Protein AF-A0A922DBZ8-F1 (afdb_monomer_lite)

Sequence (206 aa):
MVSLRPGGIYNKAQLQKELETLATCGMFEKVDMEGKTNSDGTIGVVISFTESTWLSADKFRCINVGLMPQPKPMEMDVDMTDKEKMEYYRSLEKDYKRRVERAKPCLLPMSVHIEIMQMLREQGKVSARLLQRIRDRVQKWYFDEGYACAQVVNFGNLNTKQVVCEVVEGDITQTNIQFLDKLGNVIEGNTQVAVVRREMPKQAWF

Secondary structure (DSSP, 8-state):
-----TT----HHHHHHHHHHHHHSSSEEEEEEEEEE-TTS-EEEEEEEEE--B----EEEEEE-TTSPPPP-PPPPTT--HHHHHHHHHHHHHHHHHHHHHSEEPS--HHHHHHHHHHHHHHSSB-HHHHHHHHHHHHHHHHHTT-TT-EEEEEE-GGGTEEEEEEE----------EE-TTS-EE--SS-HHHHHTTS-GGG--

Structure (mmCIF, N/CA/C/O backbone):
data_AF-A0A922DBZ8-F1
#
_entry.id   AF-A0A922DBZ8-F1
#
loop_
_atom_site.group_PDB
_atom_site.id
_atom_site.type_symbol
_atom_site.label_atom_id
_atom_site.label_alt_id
_atom_site.label_comp_id
_atom_site.label_asym_id
_atom_site.label_entity_id
_atom_site.label_seq_id
_atom_site.pdbx_PDB_ins_code
_atom_site.Cartn_x
_atom_site.Cartn_y
_atom_site.Cartn_z
_atom_site.occupancy
_atom_site.B_iso_or_equiv
_atom_site.auth_seq_id
_atom_site.auth_comp_id
_atom_site.auth_asym_id
_atom_site.auth_atom_id
_atom_site.pdbx_PDB_model_num
ATOM 1 N N . MET A 1 1 ? 0.705 -12.192 4.706 1.00 65.00 1 MET A N 1
ATOM 2 C CA . MET A 1 1 ? 1.120 -11.576 5.984 1.00 65.00 1 MET A CA 1
ATOM 3 C C . MET A 1 1 ? 2.113 -12.514 6.659 1.00 65.00 1 MET A C 1
ATOM 5 O O . MET A 1 1 ? 1.902 -13.717 6.569 1.00 65.00 1 MET A O 1
ATOM 9 N N . VAL A 1 2 ? 3.199 -11.958 7.205 1.00 79.81 2 VAL A N 1
ATOM 10 C CA . VAL A 1 2 ? 4.522 -12.571 7.461 1.00 79.81 2 VAL A CA 1
ATOM 11 C C . VAL A 1 2 ? 5.218 -13.082 6.190 1.00 79.81 2 VAL A C 1
ATOM 13 O O . VAL A 1 2 ? 4.787 -14.056 5.567 1.00 79.81 2 VAL A O 1
ATOM 16 N N . SER A 1 3 ? 6.284 -12.388 5.782 1.00 86.44 3 SER A N 1
ATOM 17 C CA . SER A 1 3 ? 7.126 -12.753 4.632 1.00 86.44 3 SER A CA 1
ATOM 18 C C . SER A 1 3 ? 8.207 -13.778 4.987 1.00 86.44 3 SER A C 1
ATOM 20 O O . SER A 1 3 ? 8.702 -14.490 4.110 1.00 86.44 3 SER A O 1
ATOM 22 N N . LEU A 1 4 ? 8.531 -13.891 6.278 1.00 90.62 4 LEU A N 1
ATOM 23 C CA . LEU A 1 4 ? 9.497 -14.850 6.795 1.00 90.62 4 LEU A CA 1
ATOM 24 C C . LEU A 1 4 ? 8.989 -16.285 6.600 1.00 90.62 4 LEU A C 1
ATOM 26 O O . LEU A 1 4 ? 7.829 -16.608 6.878 1.00 90.62 4 LEU A O 1
ATOM 30 N N . ARG A 1 5 ? 9.867 -17.157 6.108 1.00 92.75 5 ARG A N 1
ATOM 31 C CA . ARG A 1 5 ? 9.603 -18.578 5.871 1.00 92.75 5 ARG A CA 1
ATOM 32 C C . ARG A 1 5 ? 10.586 -19.440 6.665 1.00 92.75 5 ARG A C 1
ATOM 34 O O . ARG A 1 5 ? 11.760 -19.072 6.755 1.00 92.75 5 ARG A O 1
ATOM 41 N N . PRO A 1 6 ? 10.146 -20.591 7.209 1.00 92.06 6 PRO A N 1
ATOM 42 C CA . PRO A 1 6 ? 11.054 -21.563 7.813 1.00 92.06 6 PRO A CA 1
ATOM 43 C C . PRO A 1 6 ? 12.177 -21.956 6.844 1.00 92.06 6 PRO A C 1
ATOM 45 O O . PRO A 1 6 ? 11.916 -22.200 5.668 1.00 92.06 6 PRO A O 1
ATOM 48 N N . GLY A 1 7 ? 13.420 -21.987 7.334 1.00 91.56 7 GLY A N 1
ATOM 49 C CA . GLY A 1 7 ? 14.612 -22.276 6.524 1.00 91.56 7 GLY A CA 1
ATOM 50 C C . GLY A 1 7 ? 15.088 -21.127 5.622 1.00 91.56 7 GLY A C 1
ATOM 51 O O . GLY A 1 7 ? 16.074 -21.290 4.909 1.00 91.56 7 GLY A O 1
ATOM 52 N N . GLY A 1 8 ? 14.416 -19.971 5.639 1.00 92.94 8 GLY A N 1
ATOM 53 C CA . GLY A 1 8 ? 14.848 -18.788 4.899 1.00 92.94 8 GLY A CA 1
ATOM 54 C C . GLY A 1 8 ? 16.073 -18.114 5.524 1.00 92.94 8 GLY A C 1
ATOM 55 O O . GLY A 1 8 ? 16.267 -18.143 6.739 1.00 92.94 8 GLY A O 1
ATOM 56 N N . ILE A 1 9 ? 16.889 -17.478 4.682 1.00 94.31 9 ILE A N 1
ATOM 57 C CA . ILE A 1 9 ? 18.072 -16.721 5.105 1.00 94.31 9 ILE A CA 1
ATOM 58 C C . ILE A 1 9 ? 17.704 -15.240 5.142 1.00 94.31 9 ILE A C 1
ATOM 60 O O . ILE A 1 9 ? 17.343 -14.664 4.115 1.00 94.31 9 ILE A O 1
ATOM 64 N N . TYR A 1 10 ? 17.821 -14.632 6.322 1.00 94.50 10 TYR A N 1
ATOM 65 C CA . TYR A 1 10 ? 17.485 -13.230 6.548 1.00 94.50 10 TYR A CA 1
ATOM 66 C C . TYR A 1 10 ? 18.602 -12.519 7.309 1.00 94.50 10 TYR A C 1
ATOM 68 O O . TYR A 1 10 ? 19.215 -13.085 8.213 1.00 94.50 10 TYR A O 1
ATOM 76 N N . ASN A 1 11 ? 18.854 -11.260 6.965 1.00 94.00 11 ASN A N 1
ATOM 77 C CA . ASN A 1 11 ? 19.755 -10.385 7.707 1.00 94.00 11 ASN A CA 1
ATOM 78 C C . ASN A 1 11 ? 18.982 -9.482 8.687 1.00 94.00 11 ASN A C 1
ATOM 80 O O . ASN A 1 11 ? 17.755 -9.366 8.631 1.00 94.00 11 ASN A O 1
ATOM 84 N N . LYS A 1 12 ? 19.713 -8.798 9.577 1.00 92.38 12 LYS A N 1
ATOM 85 C CA . LYS A 1 12 ? 19.128 -7.889 10.578 1.00 92.38 12 LYS A CA 1
ATOM 86 C C . LYS A 1 12 ? 18.212 -6.829 9.952 1.00 92.38 12 LYS A C 1
ATOM 88 O O . LYS A 1 12 ? 17.131 -6.580 10.474 1.00 92.38 12 LYS A O 1
ATOM 93 N N . ALA A 1 13 ? 18.623 -6.231 8.834 1.00 93.06 13 ALA A N 1
ATOM 94 C CA . ALA A 1 13 ? 17.846 -5.190 8.166 1.00 93.06 13 ALA A CA 1
ATOM 95 C C . ALA A 1 13 ? 16.524 -5.728 7.591 1.00 93.06 13 ALA A C 1
ATOM 97 O O . ALA A 1 13 ? 15.505 -5.049 7.653 1.00 93.06 13 ALA A O 1
ATOM 98 N N . GLN A 1 14 ? 16.514 -6.958 7.071 1.00 93.12 14 GLN A N 1
ATOM 99 C CA . GLN A 1 14 ? 15.305 -7.618 6.574 1.00 93.12 14 GLN A CA 1
ATOM 100 C C . GLN A 1 14 ? 14.325 -7.936 7.709 1.00 93.12 14 GLN A C 1
ATOM 102 O O . GLN A 1 14 ? 13.135 -7.681 7.555 1.00 93.12 14 GLN A O 1
ATOM 107 N N . LEU A 1 15 ? 14.815 -8.428 8.853 1.00 92.75 15 LEU A N 1
ATOM 108 C CA . LEU A 1 15 ? 13.975 -8.675 10.032 1.00 92.75 15 LEU A CA 1
ATOM 109 C C . LEU A 1 15 ? 13.387 -7.374 10.595 1.00 92.75 15 LEU A C 1
ATOM 111 O O . LEU A 1 15 ? 12.198 -7.310 10.894 1.00 92.75 15 LEU A O 1
ATOM 115 N N . GLN A 1 16 ? 14.198 -6.315 10.672 1.00 91.50 16 GLN A N 1
ATOM 116 C CA . GLN A 1 16 ? 13.741 -5.001 11.122 1.00 91.50 16 GLN A CA 1
ATOM 117 C C . GLN A 1 16 ? 12.684 -4.414 10.178 1.00 91.50 16 GLN A C 1
ATOM 119 O O . GLN A 1 16 ? 11.655 -3.928 10.638 1.00 91.50 16 GLN A O 1
ATOM 124 N N . LYS A 1 17 ? 12.884 -4.536 8.861 1.00 91.56 17 LYS A N 1
ATOM 125 C CA . LYS A 1 17 ? 11.899 -4.114 7.858 1.00 91.56 17 LYS A CA 1
ATOM 126 C C . LYS A 1 17 ? 10.589 -4.901 7.957 1.00 91.56 17 LYS A C 1
ATOM 128 O O . LYS A 1 17 ? 9.518 -4.331 7.749 1.00 91.56 17 LYS A O 1
ATOM 133 N N . GLU A 1 18 ? 10.652 -6.197 8.256 1.00 91.56 18 GLU A N 1
ATOM 134 C CA . GLU A 1 18 ? 9.452 -7.010 8.475 1.00 91.56 18 GLU A CA 1
ATOM 135 C C . GLU A 1 18 ? 8.672 -6.515 9.698 1.00 91.56 18 GLU A C 1
ATOM 137 O O . GLU A 1 18 ? 7.460 -6.314 9.607 1.00 91.56 18 GLU A O 1
ATOM 142 N N . LEU A 1 19 ? 9.365 -6.252 10.812 1.00 91.25 19 LEU A N 1
ATOM 143 C CA . LEU A 1 19 ? 8.753 -5.695 12.017 1.00 91.25 19 LEU A CA 1
ATOM 144 C C . LEU A 1 19 ? 8.114 -4.325 11.744 1.00 91.25 19 LEU A C 1
ATOM 146 O O . LEU A 1 19 ? 6.953 -4.119 12.087 1.00 91.25 19 LEU A O 1
ATOM 150 N N . GLU A 1 20 ? 8.821 -3.422 11.059 1.00 89.38 20 GLU A N 1
ATOM 151 C CA . GLU A 1 20 ? 8.284 -2.115 10.651 1.00 89.38 20 GLU A CA 1
ATOM 152 C C . GLU A 1 20 ? 7.042 -2.257 9.766 1.00 89.38 20 GLU A C 1
ATOM 154 O O . GLU A 1 20 ? 6.057 -1.545 9.958 1.00 89.38 20 GLU A O 1
ATOM 159 N N . THR A 1 21 ? 7.048 -3.201 8.822 1.00 88.75 21 THR A N 1
ATOM 160 C CA . THR A 1 21 ? 5.906 -3.450 7.929 1.00 88.75 21 THR A CA 1
ATOM 161 C C . THR A 1 21 ? 4.684 -3.933 8.708 1.00 88.75 21 THR A C 1
ATOM 163 O O . THR A 1 21 ? 3.566 -3.505 8.429 1.00 88.75 21 THR A O 1
ATOM 166 N N . LEU A 1 22 ? 4.873 -4.816 9.692 1.00 88.00 22 LEU A N 1
ATOM 167 C CA . LEU A 1 22 ? 3.787 -5.294 10.548 1.00 88.00 22 LEU A CA 1
ATOM 168 C C . LEU A 1 22 ? 3.282 -4.189 11.485 1.00 88.00 22 LEU A C 1
ATOM 170 O O . LEU A 1 22 ? 2.073 -4.025 11.620 1.00 88.00 22 LEU A O 1
ATOM 174 N N . ALA A 1 23 ? 4.172 -3.387 12.066 1.00 86.12 23 ALA A N 1
ATOM 175 C CA . ALA A 1 23 ? 3.796 -2.289 12.955 1.00 86.12 23 ALA A CA 1
ATOM 176 C C . ALA A 1 23 ? 3.062 -1.148 12.224 1.00 86.12 23 ALA A C 1
ATOM 178 O O . ALA A 1 23 ? 2.176 -0.515 12.788 1.00 86.12 23 ALA A O 1
ATOM 179 N N . THR A 1 24 ? 3.393 -0.888 10.956 1.00 85.00 24 THR A N 1
ATOM 180 C CA . THR A 1 24 ? 2.831 0.240 10.186 1.00 85.00 24 THR A CA 1
ATOM 181 C C . THR A 1 24 ? 1.634 -0.122 9.308 1.00 85.00 24 THR A C 1
ATOM 183 O O . THR A 1 24 ? 1.016 0.772 8.738 1.00 85.00 24 THR A O 1
ATOM 186 N N . CYS A 1 25 ? 1.256 -1.403 9.206 1.00 83.12 25 CYS A N 1
ATOM 187 C CA . CYS A 1 25 ? 0.149 -1.821 8.334 1.00 83.12 25 CYS A CA 1
ATOM 188 C C . CYS A 1 25 ? -1.254 -1.470 8.862 1.00 83.12 25 CYS A C 1
ATOM 190 O O . CYS A 1 25 ? -2.243 -1.713 8.164 1.00 83.12 25 CYS A O 1
ATOM 192 N N . GLY A 1 26 ? -1.344 -0.955 10.092 1.00 81.50 26 GLY A N 1
ATOM 193 C CA . GLY A 1 26 ? -2.594 -0.536 10.727 1.00 81.50 26 GLY A CA 1
ATOM 194 C C . GLY A 1 26 ? -3.470 -1.684 11.233 1.00 81.50 26 GLY A C 1
ATOM 195 O O . GLY A 1 26 ? -4.581 -1.434 11.681 1.00 81.50 26 GLY A O 1
ATOM 196 N N . MET A 1 27 ? -3.003 -2.938 11.159 1.00 84.31 27 MET A N 1
ATOM 197 C CA . MET A 1 27 ? -3.763 -4.116 11.610 1.00 84.31 27 MET A CA 1
ATOM 198 C C . MET A 1 27 ? -3.546 -4.470 13.091 1.00 84.31 27 MET A C 1
ATOM 200 O O . MET A 1 27 ? -4.349 -5.203 13.670 1.00 84.31 27 MET A O 1
ATOM 204 N N . PHE A 1 28 ? -2.453 -3.986 13.682 1.00 84.75 28 PHE A N 1
ATOM 205 C CA . PHE A 1 28 ? -2.010 -4.348 15.025 1.00 84.75 28 PHE A CA 1
ATOM 206 C C . PHE A 1 28 ? -1.703 -3.090 15.838 1.00 84.75 28 PHE A C 1
ATOM 208 O O . PHE A 1 28 ? -1.113 -2.146 15.318 1.00 84.75 28 PHE A O 1
ATOM 215 N N . GLU A 1 29 ? -2.072 -3.102 17.118 1.00 81.12 29 GLU A N 1
ATOM 216 C CA . GLU A 1 29 ? -1.734 -2.038 18.074 1.00 81.12 29 GLU A CA 1
ATOM 217 C C . GLU A 1 29 ? -0.279 -2.150 18.517 1.00 81.12 29 GLU A C 1
ATOM 219 O O . GLU A 1 29 ? 0.422 -1.151 18.658 1.00 81.12 29 GLU A O 1
ATOM 224 N N . LYS A 1 30 ? 0.171 -3.388 18.728 1.00 84.00 30 LYS A N 1
ATOM 225 C CA . LYS A 1 30 ? 1.528 -3.706 19.150 1.00 84.00 30 LYS A CA 1
ATOM 226 C C . LYS A 1 30 ? 2.016 -4.934 18.401 1.00 84.00 30 LYS A C 1
ATOM 228 O O . LYS A 1 30 ? 1.262 -5.894 18.245 1.00 84.00 30 LYS A O 1
ATOM 233 N N . VAL A 1 31 ? 3.268 -4.901 17.961 1.00 88.94 31 VAL A N 1
ATOM 234 C CA . VAL A 1 31 ? 3.969 -6.040 17.364 1.00 88.94 31 VAL A CA 1
ATOM 235 C C . VAL A 1 31 ? 5.365 -6.083 17.965 1.00 88.94 31 VAL A C 1
ATOM 237 O O . VAL A 1 31 ? 6.089 -5.096 17.881 1.00 88.94 31 VAL A O 1
ATOM 240 N N . ASP A 1 32 ? 5.737 -7.221 18.538 1.00 91.12 32 ASP A N 1
ATOM 241 C CA . ASP A 1 32 ? 7.073 -7.492 19.055 1.00 91.12 32 ASP A CA 1
ATOM 242 C C . ASP A 1 32 ? 7.671 -8.695 18.301 1.00 91.12 32 ASP A C 1
ATOM 244 O O . ASP A 1 32 ? 6.958 -9.597 17.850 1.00 91.12 32 ASP A O 1
ATOM 248 N N . MET A 1 33 ? 8.994 -8.702 18.132 1.00 92.12 33 MET A N 1
ATOM 249 C CA . MET A 1 33 ? 9.726 -9.793 17.486 1.00 92.12 33 MET A CA 1
ATOM 250 C C . MET A 1 33 ? 10.885 -10.228 18.378 1.00 92.12 33 MET A C 1
ATOM 252 O O . MET A 1 33 ? 11.812 -9.459 18.625 1.00 92.12 33 MET A O 1
ATOM 256 N N . GLU A 1 34 ? 10.849 -11.481 18.817 1.00 93.06 34 GLU A N 1
ATOM 257 C CA . GLU A 1 34 ? 11.873 -12.093 19.660 1.00 93.06 34 GLU A CA 1
ATOM 258 C C . GLU A 1 34 ? 12.600 -13.209 18.904 1.00 93.06 34 GLU A C 1
ATOM 260 O O . GLU A 1 34 ? 11.997 -13.974 18.150 1.00 93.06 34 GLU A O 1
ATOM 265 N N . GLY A 1 35 ? 13.916 -13.307 19.102 1.00 91.44 35 GLY A N 1
ATOM 266 C CA . GLY A 1 35 ? 14.760 -14.336 18.499 1.00 91.44 35 GLY A CA 1
ATOM 267 C C . GLY A 1 35 ? 15.340 -15.266 19.558 1.00 91.44 35 GLY A C 1
ATOM 268 O O . GLY A 1 35 ? 15.931 -14.807 20.533 1.00 91.44 35 GLY A O 1
ATOM 269 N N . LYS A 1 36 ? 15.220 -16.577 19.345 1.00 93.19 36 LYS A N 1
ATOM 270 C CA . LYS A 1 36 ? 15.836 -17.615 20.174 1.00 93.19 36 LYS A CA 1
ATOM 271 C C . LYS A 1 36 ? 16.804 -18.443 19.337 1.00 93.19 36 LYS A C 1
ATOM 273 O O . LYS A 1 36 ? 16.397 -19.096 18.380 1.00 93.19 36 LYS A O 1
ATOM 278 N N . THR A 1 37 ? 18.080 -18.432 19.708 1.00 93.00 37 THR A N 1
ATOM 279 C CA . THR A 1 37 ? 19.111 -19.243 19.048 1.00 93.00 37 THR A CA 1
ATOM 280 C C . THR A 1 37 ? 18.921 -20.723 19.381 1.00 93.00 37 THR A C 1
ATOM 282 O O . THR A 1 37 ? 18.781 -21.094 20.548 1.00 93.00 37 THR A O 1
ATOM 285 N N . ASN A 1 38 ? 18.923 -21.565 18.354 1.00 92.50 38 ASN A N 1
ATOM 286 C CA . ASN A 1 38 ? 18.829 -23.016 18.452 1.00 92.50 38 ASN A CA 1
ATOM 287 C C . ASN A 1 38 ? 20.232 -23.648 18.496 1.00 92.50 38 ASN A C 1
ATOM 289 O O . ASN A 1 38 ? 21.223 -23.045 18.083 1.00 92.50 38 ASN A O 1
ATOM 293 N N . SER A 1 39 ? 20.326 -24.888 18.980 1.00 92.88 39 SER A N 1
ATOM 294 C CA . SER A 1 39 ? 21.599 -25.620 19.097 1.00 92.88 39 SER A CA 1
ATOM 295 C C . SER A 1 39 ? 22.224 -26.013 17.755 1.00 92.88 39 SER A C 1
ATOM 297 O O . SER A 1 39 ? 23.408 -26.325 17.706 1.00 92.88 39 SER A O 1
ATOM 299 N N . ASP A 1 40 ? 21.447 -25.992 16.673 1.00 92.12 40 ASP A N 1
ATOM 300 C CA . ASP A 1 40 ? 21.888 -26.253 15.298 1.00 92.12 40 ASP A CA 1
ATOM 301 C C . ASP A 1 40 ? 22.468 -25.006 14.596 1.00 92.12 40 ASP A C 1
ATOM 303 O O . ASP A 1 40 ? 22.818 -25.064 13.419 1.00 92.12 40 ASP A O 1
ATOM 307 N N . GLY A 1 41 ? 22.573 -23.877 15.308 1.00 89.12 41 GLY A N 1
ATOM 308 C CA . GLY A 1 41 ? 23.061 -22.605 14.773 1.00 89.12 41 GLY A CA 1
ATOM 309 C C . GLY A 1 41 ? 21.997 -21.766 14.058 1.00 89.12 41 GLY A C 1
ATOM 310 O O . GLY A 1 41 ? 22.312 -20.678 13.576 1.00 89.12 41 GLY A O 1
ATOM 311 N N . THR A 1 42 ? 20.742 -22.222 14.000 1.00 93.88 42 THR A N 1
ATOM 312 C CA . THR A 1 42 ? 19.618 -21.434 13.471 1.00 93.88 42 THR A CA 1
ATOM 313 C C . THR A 1 42 ? 19.010 -20.520 14.541 1.00 93.88 42 THR A C 1
ATOM 315 O O . THR A 1 42 ? 19.297 -20.645 15.731 1.00 93.88 42 THR A O 1
ATOM 318 N N . ILE A 1 43 ? 18.155 -19.577 14.132 1.00 93.38 43 ILE A N 1
ATOM 319 C CA . ILE A 1 43 ? 17.396 -18.715 15.048 1.00 93.38 43 ILE A CA 1
ATOM 320 C C . ILE A 1 43 ? 15.905 -18.946 14.807 1.00 93.38 43 ILE A C 1
ATOM 322 O O . ILE A 1 43 ? 15.404 -18.726 13.704 1.00 93.38 43 ILE A O 1
ATOM 326 N N . GLY A 1 44 ? 15.188 -19.368 15.847 1.00 92.31 44 GLY A N 1
ATOM 327 C CA . GLY A 1 44 ? 13.731 -19.346 15.874 1.00 92.31 44 GLY A CA 1
ATOM 328 C C . GLY A 1 44 ? 13.238 -17.930 16.155 1.00 92.31 44 GLY A C 1
ATOM 329 O O . GLY A 1 44 ? 13.681 -17.308 17.116 1.00 92.31 44 GLY A O 1
ATOM 330 N N . VAL A 1 45 ? 12.328 -17.419 15.329 1.00 93.38 45 VAL A N 1
ATOM 331 C CA . VAL A 1 45 ? 11.736 -16.085 15.500 1.00 93.38 45 VAL A CA 1
ATOM 332 C C . VAL A 1 45 ? 10.288 -16.232 15.952 1.00 93.38 45 VAL A C 1
ATOM 334 O O . VAL A 1 45 ? 9.509 -16.943 15.316 1.00 93.38 45 VAL A O 1
ATOM 337 N N . VAL A 1 46 ? 9.925 -15.550 17.036 1.00 92.81 46 VAL A N 1
ATOM 338 C CA . VAL A 1 46 ? 8.558 -15.460 17.556 1.00 92.81 46 VAL A CA 1
ATOM 339 C C . VAL A 1 46 ? 8.070 -14.032 17.354 1.00 92.81 46 VAL A C 1
ATOM 341 O O . VAL A 1 46 ? 8.687 -13.091 17.843 1.00 92.81 46 VAL A O 1
ATOM 344 N N . ILE A 1 47 ? 6.970 -13.874 16.618 1.00 91.88 47 ILE A N 1
ATOM 345 C CA . ILE A 1 47 ? 6.305 -12.582 16.427 1.00 91.88 47 ILE A CA 1
ATOM 346 C C . ILE A 1 47 ? 5.040 -12.594 17.278 1.00 91.88 47 ILE A C 1
ATOM 348 O O . ILE A 1 47 ? 4.109 -13.352 16.994 1.00 91.88 47 ILE A O 1
ATOM 352 N N . SER A 1 48 ? 5.011 -11.775 18.320 1.00 91.38 48 SER A N 1
ATOM 353 C CA . SER A 1 48 ? 3.836 -11.554 19.159 1.00 91.38 48 SER A CA 1
ATOM 354 C C . SER A 1 48 ? 3.142 -10.266 18.727 1.00 91.38 48 SER A C 1
ATOM 356 O O . SER A 1 48 ? 3.784 -9.285 18.358 1.00 91.38 48 SER A O 1
ATOM 358 N N . PHE A 1 49 ? 1.811 -10.270 18.716 1.00 89.12 49 PHE A N 1
ATOM 359 C CA . PHE A 1 49 ? 1.036 -9.108 18.298 1.00 89.12 49 PHE A CA 1
ATOM 360 C C . PHE A 1 49 ? -0.260 -8.978 19.091 1.00 89.12 49 PHE A C 1
ATOM 362 O O . PHE A 1 49 ? -0.8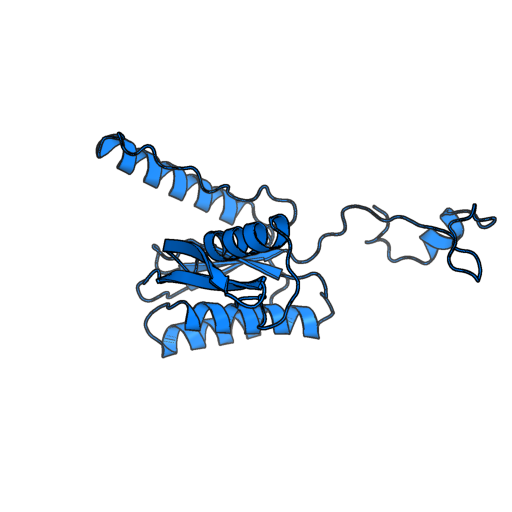66 -9.974 19.489 1.00 89.12 49 PHE A O 1
ATOM 369 N N . THR A 1 50 ? -0.698 -7.735 19.259 1.00 85.25 50 THR A N 1
ATOM 370 C CA . THR A 1 50 ? -2.025 -7.386 19.765 1.00 85.25 50 THR A CA 1
ATOM 371 C C . THR A 1 50 ? -2.848 -6.877 18.593 1.00 85.25 50 THR A C 1
ATOM 373 O O . THR A 1 50 ? -2.515 -5.850 17.995 1.00 85.25 50 THR A O 1
ATOM 376 N N . GLU A 1 51 ? -3.901 -7.613 18.230 1.00 78.88 51 GLU A N 1
ATOM 377 C CA . GLU A 1 51 ? -4.837 -7.156 17.204 1.00 78.88 51 GLU A CA 1
ATOM 378 C C . GLU A 1 51 ? -5.546 -5.899 17.684 1.00 78.88 51 GLU A C 1
ATOM 380 O O . GLU A 1 51 ? -6.113 -5.863 18.775 1.00 78.88 51 GLU A O 1
ATOM 385 N N . SER A 1 52 ? -5.561 -4.891 16.828 1.00 73.06 52 SER A N 1
ATOM 386 C CA . SER A 1 52 ? -6.459 -3.771 17.012 1.00 73.06 52 SER A CA 1
ATOM 387 C C . SER A 1 52 ? -7.886 -4.246 16.723 1.00 73.06 52 SER A C 1
ATOM 389 O O . SER A 1 52 ? -8.163 -4.830 15.671 1.00 73.06 52 SER A O 1
ATOM 391 N N . THR A 1 53 ? -8.811 -4.021 17.650 1.00 66.81 53 THR A N 1
ATOM 392 C CA . THR A 1 53 ? -10.228 -4.341 17.431 1.00 66.81 53 THR A CA 1
ATOM 393 C C . THR A 1 53 ? -11.021 -3.069 17.217 1.00 66.81 53 THR A C 1
ATOM 395 O O . THR A 1 53 ? -11.047 -2.205 18.092 1.00 66.81 53 THR A O 1
ATOM 398 N N . TRP A 1 54 ? -11.723 -2.981 16.087 1.00 74.19 54 TRP A N 1
ATOM 399 C CA . TRP A 1 54 ? -12.557 -1.822 15.778 1.00 74.19 54 TRP A CA 1
ATOM 400 C C . TRP A 1 54 ? -14.027 -2.199 15.643 1.00 74.19 54 TRP A C 1
ATOM 402 O O . TRP A 1 54 ? -14.394 -3.338 15.331 1.00 74.19 54 TRP A O 1
ATOM 412 N N . LEU A 1 55 ? -14.875 -1.199 15.876 1.00 75.50 55 LEU A N 1
ATOM 413 C CA . LEU A 1 55 ? -16.317 -1.281 15.663 1.00 75.50 55 LEU A CA 1
ATOM 414 C C . LEU A 1 55 ? -16.649 -1.513 14.177 1.00 75.50 55 LEU A C 1
ATOM 416 O O . LEU A 1 55 ? -15.771 -1.556 13.312 1.00 75.50 55 LEU A O 1
ATOM 420 N N . SER A 1 56 ? -17.939 -1.655 13.870 1.00 80.25 56 SER A N 1
ATOM 421 C CA . SER A 1 56 ? -18.403 -1.703 12.485 1.00 80.25 56 SER A CA 1
ATOM 422 C C . SER A 1 56 ? -17.934 -0.471 11.704 1.00 80.25 56 SER A C 1
ATOM 424 O O . SER A 1 56 ? -17.956 0.657 12.206 1.00 80.25 56 SER A O 1
ATOM 426 N N . ALA A 1 57 ? -17.515 -0.694 10.458 1.00 83.44 57 ALA A N 1
ATOM 427 C CA . ALA A 1 57 ? -17.222 0.375 9.519 1.00 83.44 57 ALA A CA 1
ATOM 428 C C . ALA A 1 57 ? -18.267 0.386 8.406 1.00 83.44 57 ALA A C 1
ATOM 430 O O . ALA A 1 57 ? -18.431 -0.589 7.674 1.00 83.44 57 ALA A O 1
ATOM 431 N N . ASP A 1 58 ? -18.935 1.525 8.263 1.00 86.19 58 ASP A N 1
ATOM 432 C CA . ASP A 1 58 ? -20.044 1.720 7.328 1.00 86.19 58 ASP A CA 1
ATOM 433 C C . ASP A 1 58 ? -19.574 2.396 6.031 1.00 86.19 58 ASP A C 1
ATOM 435 O O . ASP A 1 58 ? -20.366 2.655 5.124 1.00 86.19 58 ASP A O 1
ATOM 439 N N . LYS A 1 59 ? -18.281 2.735 5.948 1.00 90.19 59 LYS A N 1
ATOM 440 C CA . LYS A 1 59 ? -17.663 3.402 4.801 1.00 90.19 59 LYS A CA 1
ATOM 441 C C . LYS A 1 59 ? -16.288 2.819 4.507 1.00 90.19 59 LYS A C 1
ATOM 443 O O . LYS A 1 59 ? -15.481 2.615 5.409 1.00 90.19 59 LYS A O 1
ATOM 448 N N . PHE A 1 60 ? -15.998 2.668 3.222 1.00 93.12 60 PHE A N 1
ATOM 449 C CA . PHE A 1 60 ? -14.680 2.339 2.701 1.00 93.12 60 PHE A CA 1
ATOM 450 C C . PHE A 1 60 ? -14.202 3.474 1.799 1.00 93.12 60 PHE A C 1
ATOM 452 O O . PHE A 1 60 ? -14.931 3.931 0.914 1.00 93.12 60 PHE A O 1
ATOM 459 N N . ARG A 1 61 ? -12.979 3.949 2.023 1.00 93.75 61 ARG A N 1
ATOM 460 C CA . ARG A 1 61 ? -12.314 4.934 1.171 1.00 93.75 61 ARG A CA 1
ATOM 461 C C . ARG A 1 61 ? -10.934 4.404 0.808 1.00 93.75 61 ARG A C 1
ATOM 463 O O . ARG A 1 61 ? -10.200 3.978 1.687 1.00 93.75 61 ARG A O 1
ATOM 470 N N . CYS A 1 62 ? -10.580 4.475 -0.467 1.00 95.50 62 CYS A N 1
ATOM 471 C CA . CYS A 1 62 ? -9.235 4.181 -0.943 1.00 95.50 62 CYS A CA 1
ATOM 472 C C . CYS A 1 62 ? -8.56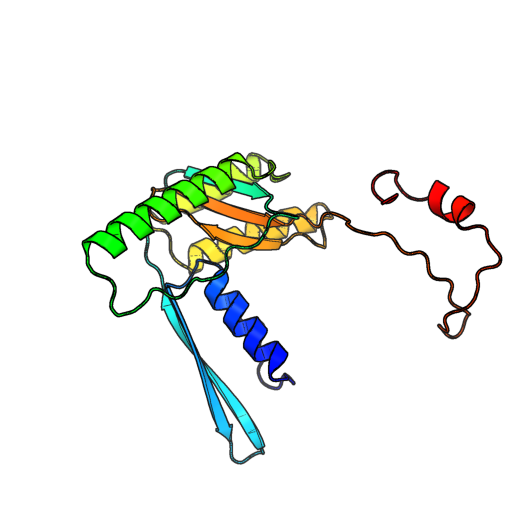7 5.507 -1.327 1.00 95.50 62 CYS A C 1
ATOM 474 O O . CYS A 1 62 ? -9.218 6.343 -1.961 1.00 95.50 62 CYS A O 1
ATOM 476 N N . ILE A 1 63 ? -7.329 5.729 -0.881 1.00 95.50 63 ILE A N 1
ATOM 477 C CA . ILE A 1 63 ? -6.554 6.937 -1.193 1.00 95.50 63 ILE A CA 1
ATOM 478 C C . ILE A 1 63 ? -5.147 6.588 -1.678 1.00 95.50 63 ILE A C 1
ATOM 480 O O . ILE A 1 63 ? -4.484 5.730 -1.093 1.00 95.50 63 ILE A O 1
ATOM 484 N N . ASN A 1 64 ? -4.682 7.280 -2.719 1.00 95.88 64 ASN A N 1
ATOM 485 C CA . ASN A 1 64 ? -3.332 7.118 -3.236 1.00 95.88 64 ASN A CA 1
ATOM 486 C C . ASN A 1 64 ? -2.403 8.095 -2.500 1.00 95.88 64 ASN A C 1
ATOM 488 O O . ASN A 1 64 ? -2.509 9.319 -2.631 1.00 95.88 64 ASN A O 1
ATOM 492 N N . VAL A 1 65 ? -1.502 7.523 -1.702 1.00 94.44 65 VAL A N 1
ATOM 493 C CA . VAL A 1 65 ? -0.493 8.226 -0.899 1.00 94.44 65 VAL A CA 1
ATOM 494 C C . VAL A 1 65 ? 0.907 8.133 -1.512 1.00 94.44 65 VAL A C 1
ATOM 496 O O . VAL A 1 65 ? 1.907 8.403 -0.843 1.00 94.44 65 VAL A O 1
ATOM 499 N N . GLY A 1 66 ? 0.993 7.754 -2.788 1.00 92.12 66 GLY A N 1
ATOM 500 C CA . GLY A 1 66 ? 2.212 7.778 -3.585 1.00 92.12 66 GLY A CA 1
ATOM 501 C C . GLY A 1 66 ? 2.875 9.152 -3.536 1.00 92.12 66 GLY A C 1
ATOM 502 O O . GLY A 1 66 ? 2.213 10.189 -3.623 1.00 92.12 66 GLY A O 1
ATOM 503 N N . LEU A 1 67 ? 4.197 9.153 -3.344 1.00 89.31 67 LEU A N 1
ATOM 504 C CA . LEU A 1 67 ? 5.035 10.351 -3.195 1.00 89.31 67 LEU A CA 1
ATOM 505 C C . LEU A 1 67 ? 4.714 11.229 -1.967 1.00 89.31 67 LEU A C 1
ATOM 507 O O . LEU A 1 67 ? 5.347 12.267 -1.779 1.00 89.31 67 LEU A O 1
ATOM 511 N N . MET A 1 68 ? 3.773 10.829 -1.104 1.00 91.06 68 MET A N 1
ATOM 512 C CA . MET A 1 68 ? 3.519 11.515 0.161 1.00 91.06 68 MET A CA 1
ATOM 513 C C . MET A 1 68 ? 4.468 11.004 1.253 1.00 91.06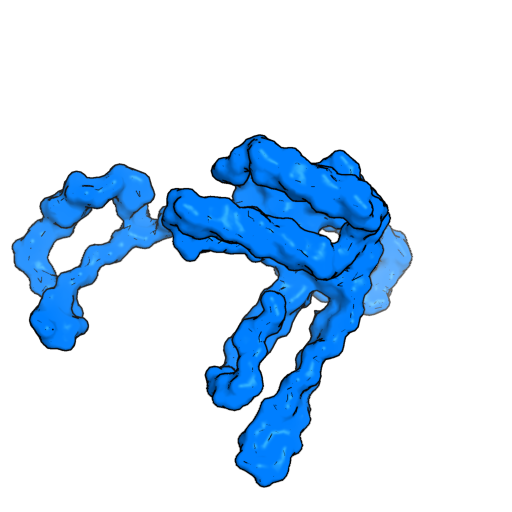 68 MET A C 1
ATOM 515 O O . MET A 1 68 ? 4.775 9.806 1.297 1.00 91.06 68 MET A O 1
ATOM 519 N N . PRO A 1 69 ? 4.890 11.873 2.192 1.00 84.62 69 PRO A N 1
ATOM 520 C CA . PRO A 1 69 ? 5.647 11.431 3.355 1.00 84.62 69 PRO A CA 1
ATOM 521 C C . PRO A 1 69 ? 4.825 10.407 4.142 1.00 84.62 69 PRO A C 1
ATOM 523 O O . PRO A 1 69 ? 3.628 10.604 4.380 1.00 84.62 69 PRO A O 1
ATOM 526 N N . GLN A 1 70 ? 5.456 9.298 4.515 1.00 74.00 70 GLN A N 1
ATOM 527 C CA . GLN A 1 70 ? 4.806 8.269 5.318 1.00 74.00 70 GLN A CA 1
ATOM 528 C C . GLN A 1 70 ? 4.719 8.727 6.778 1.00 74.00 70 GLN A C 1
ATOM 530 O O . GLN A 1 70 ? 5.666 9.349 7.274 1.00 74.00 70 GLN A O 1
ATOM 535 N N . PRO A 1 71 ? 3.598 8.458 7.468 1.00 68.50 71 PRO A N 1
ATOM 536 C CA . PRO A 1 71 ? 3.486 8.759 8.885 1.00 68.50 71 PRO A CA 1
ATOM 537 C C . PRO A 1 71 ? 4.525 7.928 9.642 1.00 68.50 71 PRO A C 1
ATOM 539 O O . PRO A 1 71 ? 4.509 6.700 9.591 1.00 68.50 71 PRO A O 1
ATOM 542 N N . LYS A 1 72 ? 5.459 8.599 10.319 1.00 65.06 72 LYS A N 1
ATOM 543 C CA . LYS A 1 72 ? 6.348 7.925 11.265 1.00 65.06 72 LYS A CA 1
ATOM 544 C C . LYS A 1 72 ? 5.553 7.645 12.540 1.00 65.06 72 LYS A C 1
ATOM 546 O O . LYS A 1 72 ? 4.881 8.569 13.006 1.00 65.06 72 LYS A O 1
ATOM 551 N N . PRO A 1 73 ? 5.638 6.436 13.120 1.00 59.91 73 PRO A N 1
ATOM 552 C CA . PRO A 1 73 ? 5.205 6.220 14.492 1.00 59.91 73 PRO A CA 1
ATOM 553 C C . PRO A 1 73 ? 5.996 7.195 15.373 1.00 59.91 73 PRO A C 1
ATOM 555 O O . PRO A 1 73 ? 7.214 7.076 15.484 1.00 59.91 73 PRO A O 1
ATOM 558 N N . MET A 1 74 ? 5.343 8.232 15.894 1.00 57.09 74 MET A N 1
ATOM 559 C CA . MET A 1 74 ? 5.957 9.090 16.904 1.00 57.09 74 MET A CA 1
ATOM 560 C C . MET A 1 74 ? 5.722 8.425 18.251 1.00 57.09 74 MET A C 1
ATOM 562 O O . MET A 1 74 ? 4.578 8.144 18.605 1.00 57.09 74 MET A O 1
ATOM 566 N N . GLU A 1 75 ? 6.805 8.153 18.973 1.00 58.44 75 GLU A N 1
ATOM 567 C CA . GLU A 1 75 ? 6.730 7.617 20.326 1.00 58.44 75 GLU A CA 1
ATOM 568 C C . GLU A 1 75 ? 6.036 8.643 21.223 1.00 58.44 75 GLU A C 1
ATOM 570 O O . GLU A 1 75 ? 6.459 9.797 21.327 1.00 58.44 75 GLU A O 1
ATOM 575 N N . MET A 1 76 ? 4.918 8.234 21.819 1.00 60.62 76 MET A N 1
ATOM 576 C CA . MET A 1 76 ? 4.273 9.019 22.859 1.00 60.62 76 MET A CA 1
ATOM 577 C C . MET A 1 76 ? 5.168 8.984 24.092 1.00 60.62 76 MET A C 1
ATOM 579 O O . MET A 1 76 ? 5.473 7.901 24.590 1.00 60.62 76 MET A O 1
ATOM 583 N N . ASP A 1 77 ? 5.562 10.156 24.586 1.00 68.94 77 ASP A N 1
ATOM 584 C CA . ASP A 1 77 ? 6.271 10.253 25.856 1.00 68.94 77 ASP A CA 1
ATOM 585 C C . ASP A 1 77 ? 5.386 9.684 26.980 1.00 68.94 77 ASP A C 1
ATOM 587 O O . ASP A 1 77 ? 4.190 9.995 27.085 1.00 68.94 77 ASP A O 1
ATOM 591 N N . VAL A 1 78 ? 5.973 8.793 27.779 1.00 68.31 78 VAL A N 1
ATOM 592 C CA . VAL A 1 78 ? 5.291 8.050 28.846 1.00 68.31 78 VAL A CA 1
ATOM 593 C C . VAL A 1 78 ? 4.809 9.010 29.939 1.00 68.31 78 VAL A C 1
ATOM 595 O O . VAL A 1 78 ? 3.772 8.755 30.557 1.00 68.31 78 VAL A O 1
ATOM 598 N N . ASP A 1 79 ? 5.481 10.156 30.082 1.00 76.31 79 ASP A N 1
ATOM 599 C CA . ASP A 1 79 ? 5.221 11.163 31.113 1.00 76.31 79 ASP A CA 1
ATOM 600 C C . ASP A 1 79 ? 4.189 12.237 30.702 1.00 76.31 79 ASP A C 1
ATOM 602 O O . ASP A 1 79 ? 3.946 13.182 31.454 1.00 76.31 79 ASP A O 1
ATOM 606 N N . MET A 1 80 ? 3.521 12.104 29.545 1.00 77.56 80 MET A N 1
ATOM 607 C CA . MET A 1 80 ? 2.467 13.050 29.142 1.00 77.56 80 MET A CA 1
ATOM 608 C C . MET A 1 80 ? 1.240 13.003 30.062 1.00 77.56 80 MET A C 1
ATOM 610 O O . MET A 1 80 ? 0.658 11.940 30.321 1.00 77.56 80 MET A O 1
ATOM 614 N N . THR A 1 81 ? 0.759 14.186 30.444 1.00 86.12 81 THR A N 1
ATOM 615 C CA . THR A 1 81 ? -0.503 14.364 31.172 1.00 86.12 81 THR A CA 1
ATOM 616 C C . THR A 1 81 ? -1.715 14.001 30.306 1.00 86.12 81 THR A C 1
ATOM 618 O O . THR A 1 81 ? -1.672 14.049 29.075 1.00 86.12 81 THR A O 1
ATOM 621 N N . ASP A 1 82 ? -2.853 13.687 30.932 1.00 83.88 82 ASP A N 1
ATOM 622 C CA . ASP A 1 82 ? -4.086 13.337 30.204 1.00 83.88 82 ASP A CA 1
ATOM 623 C C . ASP A 1 82 ? -4.570 14.45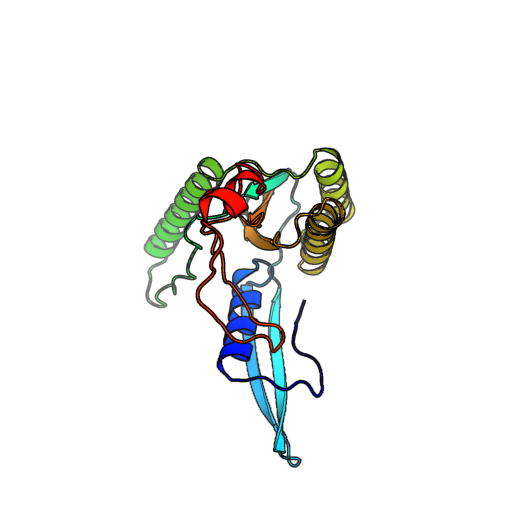1 29.264 1.00 83.88 82 ASP A C 1
ATOM 625 O O . ASP A 1 82 ? -5.132 14.183 28.198 1.00 83.88 82 ASP A O 1
ATOM 629 N N . LYS A 1 83 ? -4.322 15.714 29.633 1.00 86.94 83 LYS A N 1
ATOM 630 C CA . LYS A 1 83 ? -4.647 16.874 28.798 1.00 86.94 83 LYS A CA 1
ATOM 631 C C . LYS A 1 83 ? -3.773 16.917 27.543 1.00 86.94 83 LYS A C 1
ATOM 633 O O . LYS A 1 83 ? -4.304 17.103 26.449 1.00 86.94 83 LYS A O 1
ATOM 638 N N . GLU A 1 84 ? -2.469 16.699 27.690 1.00 84.50 84 GLU A N 1
ATOM 639 C CA . GLU A 1 84 ? -1.524 16.646 26.567 1.00 84.50 84 GLU A CA 1
ATOM 640 C C . GLU A 1 84 ? -1.831 15.466 25.643 1.00 84.50 84 GLU A C 1
ATOM 642 O O . GLU A 1 84 ? -1.880 15.642 24.427 1.00 84.50 84 GLU A O 1
ATOM 647 N N . LYS A 1 85 ? -2.165 14.293 26.201 1.00 81.38 85 LYS A N 1
ATOM 648 C CA . LYS A 1 85 ? -2.618 13.130 25.420 1.00 81.38 85 LYS A CA 1
ATOM 649 C C . LYS A 1 85 ? -3.865 13.455 24.597 1.00 81.38 85 LYS A C 1
ATOM 651 O O . LYS A 1 85 ? -3.918 13.132 23.412 1.00 81.38 85 LYS A O 1
ATOM 656 N N . MET A 1 86 ? -4.862 14.119 25.185 1.00 83.06 86 MET A N 1
ATOM 657 C CA . MET A 1 86 ? -6.072 14.520 24.455 1.00 83.06 86 MET A CA 1
ATOM 658 C C . MET A 1 86 ? -5.791 15.531 23.335 1.00 83.06 86 MET A C 1
ATOM 660 O O . MET A 1 86 ? -6.331 15.389 22.235 1.00 83.06 86 MET A O 1
ATOM 664 N N . GLU A 1 87 ? -4.973 16.554 23.589 1.00 85.31 87 GLU A N 1
ATOM 665 C CA . GLU A 1 87 ? -4.579 17.531 22.565 1.00 85.31 87 GLU A CA 1
ATOM 666 C C . GLU A 1 87 ? -3.777 16.870 21.437 1.00 85.31 87 GLU A C 1
ATOM 668 O O . GLU A 1 87 ? -4.021 17.146 20.259 1.00 85.31 87 GLU A O 1
ATOM 673 N N . TYR A 1 88 ? -2.907 15.921 21.782 1.00 81.81 88 TYR A N 1
ATOM 674 C CA . TYR A 1 88 ? -2.142 15.120 20.835 1.00 81.81 88 TYR A CA 1
ATOM 675 C C . TYR A 1 88 ? -3.044 14.293 19.910 1.00 81.81 88 TYR A C 1
ATOM 677 O O . TYR A 1 88 ? -2.938 14.412 18.687 1.00 81.81 88 TYR A O 1
ATOM 685 N N . TYR A 1 89 ? -3.999 13.530 20.456 1.00 81.12 89 TYR A N 1
ATOM 686 C CA . TYR A 1 89 ? -4.947 12.758 19.640 1.00 81.12 89 TYR A CA 1
ATOM 687 C C . TYR A 1 89 ? -5.774 13.646 18.703 1.00 81.12 89 TYR A C 1
ATOM 689 O O . TYR A 1 89 ? -5.976 13.297 17.539 1.00 81.12 89 TYR A O 1
ATOM 697 N N . ARG A 1 90 ? -6.199 14.831 19.166 1.00 84.38 90 ARG A N 1
ATOM 698 C CA . ARG A 1 90 ? -6.897 15.810 18.314 1.00 84.38 90 ARG A CA 1
ATOM 699 C C . ARG A 1 90 ? -6.016 16.324 17.178 1.00 84.38 90 ARG A C 1
ATOM 701 O O . ARG A 1 90 ? -6.512 16.524 16.067 1.00 84.38 90 ARG A O 1
ATOM 708 N N . SER A 1 91 ? -4.728 16.550 17.438 1.00 85.38 91 SER A N 1
ATOM 709 C CA . SER A 1 91 ? -3.778 16.943 16.394 1.00 85.38 91 SER A CA 1
ATOM 710 C C . SER A 1 91 ? -3.606 15.833 15.361 1.00 85.38 91 SER A C 1
ATOM 712 O O . SER A 1 91 ? -3.725 16.105 14.167 1.00 85.38 91 SER A O 1
ATOM 714 N N . LEU A 1 92 ? -3.416 14.586 15.805 1.00 82.38 92 LEU A N 1
ATOM 715 C CA . LEU A 1 92 ? -3.290 13.424 14.923 1.00 82.38 92 LEU A CA 1
ATOM 716 C C . LEU A 1 92 ? -4.516 13.242 14.028 1.00 82.38 92 LEU A C 1
ATOM 718 O O . LEU A 1 92 ? -4.371 13.047 12.824 1.00 82.38 92 LEU A O 1
ATOM 722 N N . GLU A 1 93 ? -5.726 13.350 14.579 1.00 83.19 93 GLU A N 1
ATOM 723 C CA . GLU A 1 93 ? -6.962 13.235 13.799 1.00 83.19 93 GLU A CA 1
ATOM 724 C C . GLU A 1 93 ? -7.066 14.346 12.740 1.00 83.19 93 GLU A C 1
ATOM 726 O O . GLU A 1 93 ? -7.409 14.092 11.580 1.00 83.19 93 GLU A O 1
ATOM 731 N N . LYS A 1 94 ? -6.699 15.582 13.102 1.00 87.06 94 LYS A N 1
ATOM 732 C CA . LYS A 1 94 ? -6.673 16.724 12.177 1.00 87.06 94 LYS A CA 1
ATOM 733 C C . LYS A 1 94 ? -5.630 16.544 11.072 1.00 87.06 94 LYS A C 1
ATOM 735 O O . LYS A 1 94 ? -5.907 16.860 9.913 1.00 87.06 94 LYS A O 1
ATOM 740 N N . ASP A 1 95 ? -4.446 16.046 11.406 1.00 86.56 95 ASP A N 1
ATOM 741 C CA . ASP A 1 95 ? -3.384 15.744 10.444 1.00 86.56 95 ASP A CA 1
ATOM 742 C C . ASP A 1 95 ? -3.778 14.610 9.508 1.00 86.56 95 ASP A C 1
ATOM 744 O O . ASP A 1 95 ? -3.598 14.721 8.292 1.00 86.56 95 ASP A O 1
ATOM 748 N N . TYR A 1 96 ? -4.405 13.567 10.048 1.00 86.81 96 TYR A N 1
ATOM 749 C CA . TYR A 1 96 ? -4.909 12.454 9.262 1.00 86.81 96 TYR A CA 1
ATOM 750 C C . TYR A 1 96 ? -6.005 12.907 8.295 1.00 86.81 96 TYR A C 1
ATOM 752 O O . TYR A 1 96 ? -5.965 12.583 7.109 1.00 86.81 96 TYR A O 1
ATOM 760 N N . LYS A 1 97 ? -6.938 13.750 8.749 1.00 88.69 97 LYS A N 1
ATOM 761 C CA . LYS A 1 97 ? -7.960 14.339 7.876 1.00 88.69 97 LYS A CA 1
ATOM 762 C C . LYS A 1 97 ? -7.335 15.153 6.739 1.00 88.69 97 LYS A C 1
ATOM 764 O O . LYS A 1 97 ? -7.701 14.960 5.581 1.00 88.69 97 LYS A O 1
ATOM 769 N N . ARG A 1 98 ? -6.332 15.989 7.038 1.00 90.06 98 ARG A N 1
ATOM 770 C CA . ARG A 1 98 ? -5.575 16.737 6.017 1.00 90.06 98 ARG A CA 1
ATOM 771 C C . ARG A 1 98 ? -4.855 15.816 5.033 1.00 90.06 98 ARG A C 1
ATOM 773 O O . ARG A 1 98 ? -4.818 16.119 3.843 1.00 90.06 98 ARG A O 1
ATOM 780 N N . ARG A 1 99 ? -4.285 14.701 5.503 1.00 90.69 99 ARG A N 1
ATOM 781 C CA . ARG A 1 99 ? -3.654 13.684 4.646 1.00 90.69 99 ARG A CA 1
ATOM 782 C C . ARG A 1 99 ? -4.671 13.085 3.679 1.00 90.69 99 ARG A C 1
ATOM 784 O O . ARG A 1 99 ? -4.408 13.055 2.483 1.00 90.69 99 ARG A O 1
ATOM 791 N N . VAL A 1 100 ? -5.832 12.675 4.183 1.00 90.88 100 VAL A N 1
ATOM 792 C CA . VAL A 1 100 ? -6.919 12.088 3.386 1.00 90.88 100 VAL A CA 1
ATOM 793 C C . VAL A 1 100 ? -7.465 13.068 2.342 1.00 90.88 100 VAL A C 1
ATOM 795 O O . VAL A 1 100 ? -7.816 12.648 1.245 1.00 90.88 100 VAL A O 1
ATOM 798 N N . GLU A 1 101 ? -7.550 14.359 2.667 1.00 91.75 101 GLU A N 1
ATOM 799 C CA . GLU A 1 101 ? -8.001 15.408 1.737 1.00 91.75 101 GLU A CA 1
ATOM 800 C C . GLU A 1 101 ? -6.961 15.741 0.658 1.00 91.75 101 GLU A C 1
ATOM 802 O O . GLU A 1 101 ? -7.333 16.074 -0.464 1.00 91.75 101 GLU A O 1
ATOM 807 N N . ARG A 1 102 ? -5.665 15.654 0.983 1.00 93.25 102 ARG A N 1
ATOM 808 C CA . ARG A 1 102 ? -4.560 15.921 0.044 1.00 93.25 102 ARG A CA 1
ATOM 809 C C . ARG A 1 102 ? -4.200 14.732 -0.841 1.00 93.25 102 ARG A C 1
ATOM 811 O O . ARG A 1 102 ? -3.547 14.931 -1.863 1.00 93.25 102 ARG A O 1
ATOM 818 N N . ALA A 1 103 ? -4.546 13.521 -0.420 1.00 94.38 103 ALA A N 1
ATOM 819 C CA . ALA A 1 103 ? -4.223 12.311 -1.154 1.00 94.38 103 ALA A CA 1
ATOM 820 C C . ALA A 1 103 ? -4.923 12.283 -2.519 1.00 94.38 103 ALA A C 1
ATOM 822 O O . ALA A 1 103 ? -6.041 12.780 -2.682 1.00 94.38 103 ALA A O 1
ATOM 823 N N . LYS A 1 104 ? -4.255 11.686 -3.508 1.00 93.44 104 LYS A N 1
ATOM 824 C CA . LYS A 1 104 ? -4.815 11.536 -4.853 1.00 93.44 104 LYS A CA 1
ATOM 825 C C . LYS A 1 104 ? -5.937 10.484 -4.833 1.00 93.44 104 LYS A C 1
ATOM 827 O O . LYS A 1 104 ? -5.909 9.571 -4.000 1.00 93.44 104 LYS A O 1
ATOM 832 N N . PRO A 1 105 ? -6.923 10.575 -5.741 1.00 93.69 105 PRO A N 1
ATOM 833 C CA . PRO A 1 105 ? -7.868 9.484 -5.944 1.00 93.69 105 PRO A CA 1
ATOM 834 C C . PRO A 1 105 ? -7.138 8.229 -6.438 1.00 93.69 105 PRO A C 1
ATOM 836 O O . PRO A 1 105 ? -6.159 8.332 -7.176 1.00 93.69 105 PRO A O 1
ATOM 839 N N . CYS A 1 106 ? -7.629 7.060 -6.036 1.00 95.38 106 CYS A N 1
ATOM 840 C CA . CYS A 1 106 ? -7.144 5.779 -6.543 1.00 95.38 106 CYS A CA 1
ATOM 841 C C . CYS A 1 106 ? -7.776 5.431 -7.888 1.00 95.38 106 CYS A C 1
ATOM 843 O O . CYS A 1 106 ? -8.899 5.838 -8.184 1.00 95.38 106 CYS A O 1
ATOM 845 N N . LEU A 1 107 ? -7.091 4.575 -8.636 1.00 96.50 107 LEU A N 1
ATOM 846 C CA . LEU A 1 107 ? -7.597 3.920 -9.840 1.00 96.50 107 LEU A CA 1
ATOM 847 C C . LEU A 1 107 ? -8.609 2.805 -9.529 1.00 96.50 107 LEU A C 1
ATOM 849 O O . LEU A 1 107 ? -9.302 2.343 -10.431 1.00 96.50 107 LEU A O 1
ATOM 853 N N . LEU A 1 108 ? -8.711 2.389 -8.261 1.00 96.69 108 LEU A N 1
ATOM 854 C CA . LEU A 1 108 ? -9.601 1.323 -7.807 1.00 96.69 108 LEU A CA 1
ATOM 855 C C . LEU A 1 108 ? -11.074 1.601 -8.200 1.00 96.69 108 LEU A C 1
ATOM 857 O O . LEU A 1 108 ? -11.639 2.620 -7.794 1.00 96.69 108 LEU A O 1
ATOM 861 N N . PRO A 1 109 ? -11.737 0.705 -8.952 1.00 97.12 109 PRO A N 1
ATOM 862 C CA . PRO A 1 109 ? -13.048 0.969 -9.521 1.00 97.12 109 PRO A CA 1
ATOM 863 C C . PRO A 1 109 ? -14.161 0.725 -8.505 1.00 97.12 109 PRO A C 1
ATOM 865 O O . PRO A 1 109 ? -14.024 -0.034 -7.541 1.00 97.12 109 PRO A O 1
ATOM 868 N N . MET A 1 110 ? -15.327 1.320 -8.771 1.00 95.88 110 MET A N 1
ATOM 869 C CA . MET A 1 110 ? -16.480 1.241 -7.870 1.00 95.88 110 MET A CA 1
ATOM 870 C C . MET A 1 110 ? -16.970 -0.198 -7.630 1.00 95.88 110 MET A C 1
ATOM 872 O O . MET A 1 110 ? -17.473 -0.495 -6.550 1.00 95.88 110 MET A O 1
ATOM 876 N N . SER A 1 111 ? -16.789 -1.114 -8.587 1.00 96.44 111 SER A N 1
ATOM 877 C CA . SER A 1 111 ? -17.121 -2.537 -8.411 1.00 96.44 111 SER A CA 1
ATOM 878 C C . SER A 1 111 ? -16.360 -3.162 -7.238 1.00 96.44 111 SER A C 1
ATOM 880 O O . SER A 1 111 ? -16.969 -3.769 -6.360 1.00 96.44 111 SER A O 1
ATOM 882 N N . VAL A 1 112 ? -15.049 -2.920 -7.154 1.00 97.00 112 VAL A N 1
ATOM 883 C CA . VAL A 1 112 ? -14.208 -3.410 -6.053 1.00 97.00 112 VAL A CA 1
ATOM 884 C C . VAL A 1 112 ? -14.583 -2.726 -4.736 1.00 97.00 112 VAL A C 1
ATOM 886 O O . VAL A 1 112 ? -14.631 -3.379 -3.695 1.00 97.00 112 VAL A O 1
ATOM 889 N N . HIS A 1 113 ? -14.924 -1.432 -4.770 1.00 95.25 113 HIS A N 1
ATOM 890 C CA . HIS A 1 113 ? -15.449 -0.732 -3.592 1.00 95.25 113 HIS A CA 1
ATOM 891 C C . HIS A 1 113 ? -16.730 -1.387 -3.054 1.00 95.25 113 HIS A C 1
ATOM 893 O O . HIS A 1 113 ? -16.860 -1.559 -1.842 1.00 95.25 113 HIS A O 1
ATOM 899 N N . ILE A 1 114 ? -17.667 -1.762 -3.928 1.00 95.62 114 ILE A N 1
ATOM 900 C CA . ILE A 1 114 ? -18.931 -2.406 -3.545 1.00 95.62 114 ILE A CA 1
ATOM 901 C C . ILE A 1 114 ? -18.675 -3.777 -2.913 1.00 95.62 114 ILE A C 1
ATOM 903 O O . ILE A 1 114 ? -19.252 -4.071 -1.866 1.00 95.62 114 ILE A O 1
ATOM 907 N N . GLU A 1 115 ? -17.780 -4.581 -3.493 1.00 95.94 115 GLU A N 1
ATOM 908 C CA . GLU A 1 115 ? -17.388 -5.881 -2.935 1.00 95.94 115 GLU A CA 1
ATOM 909 C C . GLU A 1 115 ? -16.782 -5.737 -1.532 1.00 95.94 115 GLU A C 1
ATOM 911 O O . GLU A 1 115 ? -17.181 -6.433 -0.600 1.00 95.94 115 GLU A O 1
ATOM 916 N N . ILE A 1 116 ? -15.866 -4.785 -1.339 1.00 95.12 116 ILE A N 1
ATOM 917 C CA . ILE A 1 116 ? -15.254 -4.526 -0.028 1.00 95.12 116 ILE A CA 1
ATOM 918 C C . ILE A 1 116 ? -16.305 -4.051 0.980 1.00 95.12 116 ILE A C 1
ATOM 920 O O . ILE A 1 116 ? -16.338 -4.512 2.121 1.00 95.12 116 ILE A O 1
ATOM 924 N N . MET A 1 117 ? -17.209 -3.165 0.561 1.00 94.25 117 MET A N 1
ATOM 925 C CA . MET A 1 117 ? -18.331 -2.712 1.384 1.00 94.25 117 MET A CA 1
ATOM 926 C C . MET A 1 117 ? -19.282 -3.851 1.766 1.00 94.25 117 MET A C 1
ATOM 928 O O . MET A 1 117 ? -19.905 -3.806 2.827 1.00 94.25 117 MET A O 1
ATOM 932 N N . GLN A 1 118 ? -19.428 -4.869 0.923 1.00 94.00 118 GLN A N 1
ATOM 933 C CA . GLN A 1 118 ? -20.165 -6.080 1.263 1.00 94.00 118 GLN A CA 1
ATOM 934 C C . GLN A 1 118 ? -19.410 -6.912 2.310 1.00 94.00 118 GLN A C 1
ATOM 936 O O . GLN A 1 118 ? -20.000 -7.253 3.334 1.00 94.00 118 GLN A O 1
ATOM 941 N N . MET A 1 119 ? -18.101 -7.127 2.136 1.00 92.75 119 MET A N 1
ATOM 942 C CA . MET A 1 119 ? -17.267 -7.839 3.118 1.00 92.75 119 MET A CA 1
ATOM 943 C C . MET A 1 119 ? -17.304 -7.187 4.511 1.00 92.75 119 MET A C 1
ATOM 945 O O . MET A 1 119 ? -17.343 -7.890 5.522 1.00 92.75 119 MET A O 1
ATOM 949 N N . LEU A 1 120 ? -17.305 -5.849 4.573 1.00 90.69 120 LEU A N 1
ATOM 950 C CA . LEU A 1 120 ? -17.421 -5.091 5.825 1.00 90.69 120 LEU A CA 1
ATOM 951 C C . LEU A 1 120 ? -18.784 -5.298 6.499 1.00 90.69 120 LEU A C 1
ATOM 953 O O . LEU A 1 120 ? -18.842 -5.534 7.707 1.00 90.69 120 LEU A O 1
ATOM 957 N N . ARG A 1 121 ? -19.875 -5.259 5.723 1.00 89.75 121 ARG A N 1
ATOM 958 C CA . ARG A 1 121 ? -21.243 -5.444 6.233 1.00 89.75 121 ARG A CA 1
ATOM 959 C C . ARG A 1 121 ? -21.498 -6.858 6.746 1.00 89.75 121 ARG A C 1
ATOM 961 O O . ARG A 1 121 ? -22.113 -7.007 7.795 1.00 89.75 121 ARG A O 1
ATOM 968 N N . GLU A 1 122 ? -21.005 -7.879 6.049 1.00 89.06 122 GLU A N 1
ATOM 969 C CA . GLU A 1 122 ? -21.202 -9.287 6.424 1.00 89.06 122 GLU A CA 1
ATOM 970 C C . GLU A 1 122 ? -20.508 -9.665 7.740 1.00 89.06 122 GLU A C 1
ATOM 972 O O . GLU A 1 122 ? -21.008 -10.499 8.489 1.00 89.06 122 GLU A O 1
ATOM 977 N N . GLN A 1 123 ? -19.355 -9.063 8.041 1.00 84.62 123 GLN A N 1
ATOM 978 C CA . GLN A 1 123 ? -18.606 -9.362 9.266 1.00 84.62 123 GLN A CA 1
ATOM 979 C C . GLN A 1 123 ? -19.127 -8.607 10.492 1.00 84.62 123 GLN A C 1
ATOM 981 O O . GLN A 1 123 ? -18.928 -9.069 11.615 1.00 84.62 123 GLN A O 1
ATOM 986 N N . GLY A 1 124 ? -19.715 -7.422 10.307 1.00 79.56 124 GLY A N 1
ATOM 987 C CA . GLY A 1 124 ? -20.207 -6.559 11.388 1.00 79.56 124 GLY A CA 1
ATOM 988 C C . GLY A 1 124 ? -19.122 -5.940 12.285 1.00 79.56 124 GLY A C 1
ATOM 989 O O . GLY A 1 124 ? -19.398 -4.977 12.993 1.00 79.56 124 GLY A O 1
ATOM 990 N N . LYS A 1 125 ? -17.882 -6.439 12.241 1.00 84.44 125 LYS A N 1
ATOM 991 C CA . LYS A 1 125 ? -16.708 -5.902 12.943 1.00 84.44 125 LYS A CA 1
ATOM 992 C C . LYS A 1 125 ? -15.476 -5.936 12.047 1.00 84.44 125 LYS A C 1
ATOM 994 O O . LYS A 1 125 ? -15.310 -6.860 11.246 1.00 84.44 125 LYS A O 1
ATOM 999 N N . VAL A 1 126 ? -14.590 -4.958 12.206 1.00 87.06 126 VAL A N 1
ATOM 1000 C CA . VAL A 1 126 ? -13.317 -4.930 11.479 1.00 87.06 126 VAL A CA 1
ATOM 1001 C C . VAL A 1 126 ? -12.266 -5.676 12.300 1.00 87.06 126 VAL A C 1
ATOM 1003 O O . VAL A 1 126 ? -12.031 -5.360 13.461 1.00 87.06 126 VAL A O 1
ATOM 1006 N N . SER A 1 127 ? -11.659 -6.697 11.694 1.00 88.25 127 SER A N 1
ATOM 1007 C CA . SER A 1 127 ? -10.583 -7.509 12.282 1.00 88.25 127 SER A CA 1
ATOM 1008 C C . SER A 1 127 ? -9.369 -7.535 11.359 1.00 88.25 127 SER A C 1
ATOM 1010 O O . SER A 1 127 ? -9.515 -7.322 10.150 1.00 88.25 127 SER A O 1
ATOM 1012 N N . ALA A 1 128 ? -8.194 -7.886 11.887 1.00 87.00 128 ALA A N 1
ATOM 1013 C CA . ALA A 1 128 ? -6.975 -8.037 11.090 1.00 87.00 128 ALA A CA 1
ATOM 1014 C C . ALA A 1 128 ? -7.170 -9.014 9.913 1.00 87.00 128 ALA A C 1
ATOM 1016 O O . ALA A 1 128 ? -6.791 -8.723 8.780 1.00 87.00 128 ALA A O 1
ATOM 1017 N N . ARG A 1 129 ? -7.877 -10.132 10.134 1.00 89.19 129 ARG A N 1
ATOM 1018 C CA . ARG A 1 129 ? -8.208 -11.111 9.077 1.00 89.19 129 ARG A CA 1
ATOM 1019 C C . ARG A 1 129 ? -9.088 -10.527 7.971 1.00 89.19 129 ARG A C 1
ATOM 1021 O O . ARG A 1 129 ? -8.940 -10.887 6.803 1.00 89.19 129 ARG A O 1
ATOM 1028 N N . LEU A 1 130 ? -10.034 -9.654 8.318 1.00 91.25 130 LEU A N 1
ATOM 1029 C CA . LEU A 1 130 ? -10.862 -8.968 7.327 1.00 91.25 130 LEU A CA 1
ATOM 1030 C C . LEU A 1 130 ? -10.035 -7.954 6.534 1.00 91.25 130 LEU A C 1
ATOM 1032 O O . LEU A 1 130 ? -10.091 -7.970 5.307 1.00 91.25 130 LEU A O 1
ATOM 1036 N N . LEU A 1 131 ? -9.231 -7.132 7.211 1.00 91.81 131 LEU A N 1
ATOM 1037 C CA . LEU A 1 131 ? -8.343 -6.168 6.557 1.00 91.81 131 LEU A CA 1
ATOM 1038 C C . LEU A 1 131 ? -7.333 -6.856 5.635 1.00 91.81 131 LEU A C 1
ATOM 1040 O O . LEU A 1 131 ? -7.063 -6.356 4.547 1.00 91.81 131 LEU A O 1
ATOM 1044 N N . GLN A 1 132 ? -6.837 -8.037 6.010 1.00 91.81 132 GLN A N 1
ATOM 1045 C CA . GLN A 1 132 ? -5.992 -8.849 5.142 1.00 91.81 132 GLN A CA 1
ATOM 1046 C C . GLN A 1 132 ? -6.726 -9.270 3.861 1.00 91.81 132 GLN A C 1
ATOM 1048 O O . GLN A 1 132 ? -6.193 -9.074 2.774 1.00 91.81 132 GLN A O 1
ATOM 1053 N N . ARG A 1 133 ? -7.962 -9.779 3.952 1.00 94.25 133 ARG A N 1
ATOM 1054 C CA . ARG A 1 133 ? -8.750 -10.131 2.754 1.00 94.25 133 ARG A CA 1
ATOM 1055 C C . ARG A 1 133 ? -9.030 -8.920 1.867 1.00 94.25 133 ARG A C 1
ATOM 1057 O O . ARG A 1 133 ? -8.952 -9.032 0.648 1.00 94.25 133 ARG A O 1
ATOM 1064 N N . ILE A 1 134 ? -9.326 -7.768 2.471 1.00 94.94 134 ILE A N 1
ATOM 1065 C CA . ILE A 1 134 ? -9.513 -6.505 1.746 1.00 94.94 134 ILE A CA 1
ATOM 1066 C C . ILE A 1 134 ? -8.216 -6.118 1.031 1.00 94.94 134 ILE A C 1
ATOM 1068 O O . ILE A 1 134 ? -8.247 -5.817 -0.159 1.00 94.94 134 ILE A O 1
ATOM 1072 N N . ARG A 1 135 ? -7.071 -6.179 1.722 1.00 95.06 135 ARG A N 1
ATOM 1073 C CA . ARG A 1 135 ? -5.750 -5.935 1.132 1.00 95.06 135 ARG A CA 1
ATOM 1074 C C . ARG A 1 135 ? -5.498 -6.846 -0.060 1.00 95.06 135 ARG A C 1
ATOM 1076 O O . ARG A 1 135 ? -5.184 -6.343 -1.133 1.00 95.06 135 ARG A O 1
ATOM 1083 N N . ASP A 1 136 ? -5.667 -8.152 0.115 1.00 95.88 136 ASP A N 1
ATOM 1084 C CA . ASP A 1 136 ? -5.421 -9.138 -0.935 1.00 95.88 136 ASP A CA 1
ATOM 1085 C C . ASP A 1 136 ? -6.345 -8.890 -2.138 1.00 95.88 136 ASP A C 1
ATOM 1087 O O . ASP A 1 136 ? -5.903 -8.952 -3.283 1.00 95.88 136 ASP A O 1
ATOM 1091 N N . ARG A 1 137 ? -7.609 -8.512 -1.898 1.00 97.31 137 ARG A N 1
ATOM 1092 C CA . ARG A 1 137 ? -8.576 -8.180 -2.953 1.00 97.31 137 ARG A CA 1
ATOM 1093 C C . ARG A 1 137 ? -8.212 -6.915 -3.734 1.00 97.31 137 ARG A C 1
ATOM 1095 O O . ARG A 1 137 ? -8.347 -6.916 -4.961 1.00 97.31 137 ARG A O 1
ATOM 1102 N N . VAL A 1 138 ? -7.784 -5.857 -3.040 1.00 97.19 138 VAL A N 1
ATOM 1103 C CA . VAL A 1 138 ? -7.338 -4.592 -3.648 1.00 97.19 138 VAL A CA 1
ATOM 1104 C C . VAL A 1 138 ? -6.067 -4.828 -4.458 1.00 97.19 138 VAL A C 1
ATOM 1106 O O . VAL A 1 138 ? -6.031 -4.493 -5.638 1.00 97.19 138 VAL A O 1
ATOM 1109 N N . GLN A 1 139 ? -5.052 -5.460 -3.862 1.00 96.44 139 GLN A N 1
ATOM 1110 C CA . GLN A 1 139 ? -3.789 -5.752 -4.545 1.00 96.44 139 GLN A CA 1
ATOM 1111 C C . GLN A 1 139 ? -4.001 -6.661 -5.756 1.00 96.44 139 GLN A C 1
ATOM 1113 O O . GLN A 1 139 ? -3.435 -6.396 -6.810 1.00 96.44 139 GLN A O 1
ATOM 1118 N N . LYS A 1 140 ? -4.861 -7.681 -5.642 1.00 97.38 140 LYS A N 1
ATOM 1119 C CA . LYS A 1 140 ? -5.216 -8.545 -6.770 1.00 97.38 140 LYS A CA 1
ATOM 1120 C C . LYS A 1 140 ? -5.769 -7.751 -7.949 1.00 97.38 140 LYS A C 1
ATOM 1122 O O . LYS A 1 140 ? -5.326 -7.986 -9.062 1.00 97.38 140 LYS A O 1
ATOM 1127 N N . TRP A 1 141 ? -6.684 -6.806 -7.714 1.00 98.06 141 TRP A N 1
ATOM 1128 C CA . TRP A 1 141 ? -7.210 -5.977 -8.802 1.00 98.06 141 TRP A CA 1
ATOM 1129 C C . TRP A 1 141 ? -6.098 -5.184 -9.495 1.00 98.06 141 TRP A C 1
ATOM 1131 O O . TRP A 1 141 ? -5.977 -5.250 -10.710 1.00 98.06 141 TRP A O 1
ATOM 1141 N N . TYR A 1 142 ? -5.245 -4.501 -8.727 1.00 98.06 142 TYR A N 1
ATOM 1142 C CA . TYR A 1 142 ? -4.127 -3.754 -9.304 1.00 98.06 142 TYR A CA 1
ATOM 1143 C C . TYR A 1 142 ? -3.190 -4.649 -10.128 1.00 98.06 142 TYR A C 1
ATOM 1145 O O . TYR A 1 142 ? -2.793 -4.264 -11.224 1.00 98.06 142 TYR A O 1
ATOM 1153 N N . PHE A 1 143 ? -2.852 -5.842 -9.629 1.00 97.12 143 PHE A N 1
ATOM 1154 C CA . PHE A 1 143 ? -1.997 -6.783 -10.353 1.00 97.12 143 PHE A CA 1
ATOM 1155 C C . PHE A 1 143 ? -2.652 -7.327 -11.621 1.00 97.12 143 PHE A C 1
ATOM 1157 O O . PHE A 1 143 ? -1.986 -7.395 -12.652 1.00 97.12 143 PHE A O 1
ATOM 1164 N N . ASP A 1 144 ? -3.936 -7.680 -11.555 1.00 97.62 144 ASP A N 1
ATOM 1165 C CA . ASP A 1 144 ? -4.691 -8.191 -12.700 1.00 97.62 144 ASP A CA 1
ATOM 1166 C C . ASP A 1 144 ? -4.799 -7.121 -13.815 1.00 97.62 144 ASP A C 1
ATOM 1168 O O . ASP A 1 144 ? -4.762 -7.465 -14.993 1.00 97.62 144 ASP A O 1
ATOM 1172 N N . GLU A 1 145 ? -4.836 -5.829 -13.461 1.00 97.50 145 GLU A N 1
ATOM 1173 C CA . GLU A 1 145 ? -4.823 -4.693 -14.405 1.00 97.50 145 GLU A CA 1
ATOM 1174 C C . GLU A 1 145 ? -3.408 -4.253 -14.846 1.00 97.50 145 GLU A C 1
ATOM 1176 O O . GLU A 1 145 ? -3.254 -3.308 -15.619 1.00 97.50 145 GLU A O 1
ATOM 1181 N N . GLY A 1 146 ? -2.350 -4.921 -14.373 1.00 95.56 146 GLY A N 1
ATOM 1182 C CA . GLY A 1 146 ? -0.965 -4.666 -14.789 1.00 95.56 146 GLY A CA 1
ATOM 1183 C C . GLY A 1 146 ? -0.179 -3.663 -13.936 1.00 95.56 146 GLY A C 1
ATOM 1184 O O . GLY A 1 146 ? 0.985 -3.389 -14.235 1.00 95.56 146 GLY A O 1
ATOM 1185 N N . TYR A 1 147 ? -0.740 -3.155 -12.836 1.00 96.38 147 TYR A N 1
ATOM 1186 C CA . TYR A 1 147 ? -0.031 -2.305 -11.871 1.00 96.38 147 TYR A CA 1
ATOM 1187 C C . TYR A 1 147 ? 0.844 -3.148 -10.929 1.00 96.38 147 TYR A C 1
ATOM 1189 O O . TYR A 1 147 ? 0.584 -3.281 -9.733 1.00 96.38 147 TYR A O 1
ATOM 1197 N N . ALA A 1 148 ? 1.919 -3.719 -11.477 1.00 94.06 148 ALA A N 1
ATOM 1198 C CA . ALA A 1 148 ? 2.823 -4.644 -10.784 1.00 94.06 148 ALA A CA 1
ATOM 1199 C C . ALA A 1 148 ? 3.548 -4.052 -9.558 1.00 94.06 148 ALA A C 1
ATOM 1201 O O . ALA A 1 148 ? 4.019 -4.796 -8.701 1.00 94.06 148 ALA A O 1
ATOM 1202 N N . CYS A 1 149 ? 3.641 -2.725 -9.464 1.00 94.31 149 CYS A N 1
ATOM 1203 C CA . CYS A 1 149 ? 4.269 -2.028 -8.338 1.00 94.31 149 CYS A CA 1
ATOM 1204 C C . CYS A 1 149 ? 3.255 -1.517 -7.303 1.00 94.31 149 CYS A C 1
ATOM 1206 O O . CYS A 1 149 ? 3.654 -0.864 -6.337 1.00 94.31 149 CYS A O 1
ATOM 1208 N N . ALA A 1 150 ? 1.957 -1.776 -7.493 1.00 96.06 150 ALA A N 1
ATOM 1209 C CA . ALA A 1 150 ? 0.937 -1.281 -6.58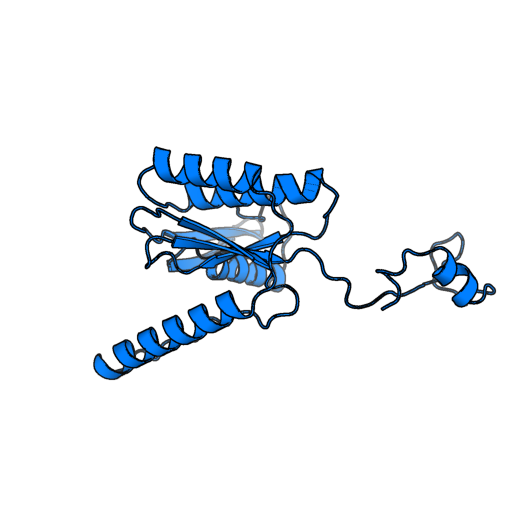7 1.00 96.06 150 ALA A CA 1
ATOM 1210 C C . ALA A 1 150 ? 0.922 -2.053 -5.262 1.00 96.06 150 ALA A C 1
ATOM 1212 O O . ALA A 1 150 ? 0.996 -3.286 -5.208 1.00 96.06 150 ALA A O 1
ATOM 1213 N N . GLN A 1 151 ? 0.770 -1.321 -4.164 1.00 94.88 151 GLN A N 1
ATOM 1214 C CA . GLN A 1 151 ? 0.788 -1.890 -2.828 1.00 94.88 151 GLN A CA 1
ATOM 1215 C C . GLN A 1 151 ? -0.147 -1.137 -1.883 1.00 94.88 151 GLN A C 1
ATOM 1217 O O . GLN A 1 151 ? -0.137 0.087 -1.805 1.00 94.88 151 GLN A O 1
ATOM 1222 N N . VAL A 1 152 ? -0.918 -1.894 -1.100 1.00 94.50 152 VAL A N 1
ATOM 1223 C CA . VAL A 1 152 ? -1.608 -1.363 0.081 1.00 94.50 152 VAL A CA 1
ATOM 1224 C C . VAL A 1 152 ? -0.570 -1.184 1.184 1.00 94.50 152 VAL A C 1
ATOM 1226 O O . VAL A 1 152 ? 0.069 -2.160 1.593 1.00 94.50 152 VAL A O 1
ATOM 1229 N N . VAL A 1 153 ? -0.389 0.052 1.644 1.00 91.94 153 VAL A N 1
ATOM 1230 C CA . VAL A 1 153 ? 0.636 0.404 2.636 1.00 91.94 153 VAL A CA 1
ATOM 1231 C C . VAL A 1 153 ? 0.083 0.454 4.054 1.00 91.94 153 VAL A C 1
ATOM 1233 O O . VAL A 1 153 ? 0.777 0.043 4.977 1.00 91.94 153 VAL A O 1
ATOM 1236 N N . ASN A 1 154 ? -1.161 0.903 4.234 1.00 90.56 154 ASN A N 1
ATOM 1237 C CA . ASN A 1 154 ? -1.749 1.081 5.560 1.00 90.56 154 ASN A CA 1
ATOM 1238 C C . ASN A 1 154 ? -3.288 1.028 5.520 1.00 90.56 154 ASN A C 1
ATOM 1240 O O . ASN A 1 154 ? -3.906 1.370 4.507 1.00 90.56 154 ASN A O 1
ATOM 1244 N N . PHE A 1 155 ? -3.900 0.651 6.642 1.00 90.06 155 PHE A N 1
ATOM 1245 C CA . PHE A 1 155 ? -5.307 0.904 6.938 1.00 90.06 155 PHE A CA 1
ATOM 1246 C C . PHE A 1 155 ? -5.424 1.899 8.093 1.00 90.06 155 PHE A C 1
ATOM 1248 O O . PHE A 1 155 ? -4.996 1.621 9.208 1.00 90.06 155 PHE A O 1
ATOM 1255 N N . GLY A 1 156 ? -6.022 3.059 7.831 1.00 84.88 156 GLY A N 1
ATOM 1256 C CA . GLY A 1 156 ? -6.183 4.120 8.820 1.00 84.88 156 GLY A CA 1
ATOM 1257 C C . GLY A 1 156 ? -7.635 4.502 9.099 1.00 84.88 156 GLY A C 1
ATOM 1258 O O . GLY A 1 156 ? -8.581 3.986 8.497 1.00 84.88 156 GLY A O 1
ATOM 1259 N N . ASN A 1 157 ? -7.786 5.444 10.035 1.00 72.50 157 ASN A N 1
ATOM 1260 C CA . ASN A 1 157 ? -9.053 6.033 10.489 1.00 72.50 157 ASN A CA 1
ATOM 1261 C C . ASN A 1 157 ? -10.095 5.059 11.061 1.00 72.50 157 ASN A C 1
ATOM 1263 O O . ASN A 1 157 ? -11.291 5.350 11.092 1.00 72.50 157 ASN A O 1
ATOM 1267 N N . LEU A 1 158 ? -9.642 3.917 11.564 1.00 65.56 158 LEU A N 1
ATOM 1268 C CA . LEU A 1 158 ? -10.513 2.812 11.960 1.00 65.56 158 LEU A CA 1
ATOM 1269 C C . LEU A 1 158 ? -11.400 3.134 13.186 1.00 65.56 158 LEU A C 1
ATOM 1271 O O . LEU A 1 158 ? -12.361 2.420 13.463 1.00 65.56 158 LEU A O 1
ATOM 1275 N N . ASN A 1 159 ? -11.160 4.270 13.852 1.00 66.06 159 ASN A N 1
ATOM 1276 C CA . ASN A 1 159 ? -11.953 4.772 14.979 1.00 66.06 159 ASN A CA 1
ATOM 1277 C C . ASN A 1 159 ? -13.221 5.547 14.562 1.00 66.06 159 ASN A C 1
ATOM 1279 O O . ASN A 1 159 ? -14.083 5.793 15.402 1.00 66.06 159 ASN A O 1
ATOM 1283 N N . THR A 1 160 ? -13.381 5.927 13.286 1.00 69.75 160 THR A N 1
ATOM 1284 C CA . THR A 1 160 ? -14.491 6.797 12.825 1.00 69.75 160 THR A CA 1
ATOM 1285 C C . THR A 1 160 ? -15.553 6.072 11.987 1.00 69.75 160 THR A C 1
ATOM 1287 O O . THR A 1 160 ? -16.235 6.684 11.163 1.00 69.75 160 THR A O 1
ATOM 1290 N N . LYS A 1 161 ? -15.721 4.753 12.184 1.00 82.19 161 LYS A N 1
ATOM 1291 C CA . LYS A 1 161 ? -16.597 3.881 11.365 1.00 82.19 161 LYS A CA 1
ATOM 1292 C C . LYS A 1 161 ? -16.279 3.928 9.861 1.00 82.19 161 LYS A C 1
ATOM 1294 O O . LYS A 1 161 ? -17.131 3.624 9.023 1.00 82.19 161 LYS A O 1
ATOM 1299 N N . GLN A 1 162 ? -15.061 4.319 9.503 1.00 86.81 162 GLN A N 1
ATOM 1300 C CA . GLN A 1 162 ? -14.588 4.383 8.130 1.00 86.81 162 GLN A CA 1
ATOM 1301 C C . GLN A 1 162 ? -13.250 3.660 8.023 1.00 86.81 162 GLN A C 1
ATOM 1303 O O . GLN A 1 162 ? -12.309 3.980 8.737 1.00 86.81 162 GLN A O 1
ATOM 1308 N N . VAL A 1 163 ? -13.144 2.728 7.082 1.00 90.31 163 VAL A N 1
ATOM 1309 C CA . VAL A 1 163 ? -11.862 2.123 6.714 1.00 90.31 163 VAL A CA 1
ATOM 1310 C C . VAL A 1 163 ? -11.239 2.969 5.612 1.00 90.31 163 VAL A C 1
ATOM 1312 O O . VAL A 1 163 ? -11.806 3.078 4.520 1.00 90.31 163 VAL A O 1
ATOM 1315 N N . VAL A 1 164 ? -10.082 3.571 5.891 1.00 92.50 164 VAL A N 1
ATOM 1316 C CA . VAL A 1 164 ? -9.264 4.251 4.882 1.00 92.50 164 VAL A CA 1
ATOM 1317 C C . VAL A 1 164 ? -8.133 3.317 4.463 1.00 92.50 164 VAL A C 1
ATOM 1319 O O . VAL A 1 164 ? -7.257 3.005 5.258 1.00 92.50 164 VAL A O 1
ATOM 1322 N N . CYS A 1 165 ? -8.164 2.855 3.218 1.00 94.81 165 CYS A N 1
ATOM 1323 C CA . CYS A 1 165 ? -7.125 2.038 2.607 1.00 94.81 165 CYS A CA 1
ATOM 1324 C C . CYS A 1 165 ? -6.136 2.942 1.868 1.00 94.81 165 CYS A C 1
ATOM 1326 O O . CYS A 1 165 ? -6.483 3.553 0.855 1.00 94.81 165 CYS A O 1
ATOM 1328 N N . GLU A 1 166 ? -4.917 3.037 2.390 1.00 94.94 166 GLU A N 1
ATOM 1329 C CA . GLU A 1 166 ? -3.826 3.790 1.781 1.00 94.94 166 GLU A CA 1
ATOM 1330 C C . GLU A 1 166 ? -3.075 2.894 0.799 1.00 94.94 166 GLU A C 1
ATOM 1332 O O . GLU A 1 166 ? -2.587 1.820 1.167 1.00 94.94 166 GLU A O 1
ATOM 1337 N N . VAL A 1 167 ? -2.965 3.343 -0.449 1.00 95.94 167 VAL A N 1
ATOM 1338 C CA . VAL A 1 167 ? -2.262 2.625 -1.514 1.00 95.94 167 VAL A CA 1
ATOM 1339 C C . VAL A 1 167 ? -1.164 3.484 -2.120 1.00 95.94 167 VAL A C 1
ATOM 1341 O O . VAL A 1 167 ? -1.253 4.710 -2.158 1.00 95.94 167 VAL A O 1
ATOM 1344 N N . VAL A 1 168 ? -0.131 2.824 -2.619 1.00 95.69 168 VAL A N 1
ATOM 1345 C CA . VAL A 1 168 ? 0.820 3.386 -3.574 1.00 95.69 168 VAL A CA 1
ATOM 1346 C C . VAL A 1 168 ? 0.626 2.633 -4.879 1.00 95.69 168 VAL A C 1
ATOM 1348 O O . VAL A 1 168 ? 0.597 1.408 -4.873 1.00 95.69 168 VAL A O 1
ATOM 1351 N N . GLU A 1 169 ? 0.441 3.341 -5.988 1.00 95.44 169 GLU A N 1
ATOM 1352 C CA . GLU A 1 169 ? 0.122 2.712 -7.284 1.00 95.44 169 GLU A CA 1
ATOM 1353 C C . GLU A 1 169 ? 1.374 2.444 -8.135 1.00 95.44 169 GLU A C 1
ATOM 1355 O O . GLU A 1 169 ? 1.296 1.772 -9.160 1.00 95.44 169 GLU A O 1
ATOM 1360 N N . GLY A 1 170 ? 2.538 2.924 -7.680 1.00 92.81 170 GLY A N 1
ATOM 1361 C CA . GLY A 1 170 ? 3.816 2.778 -8.374 1.00 92.81 170 GLY A CA 1
ATOM 1362 C C . GLY A 1 170 ? 4.159 3.970 -9.266 1.00 92.81 170 GLY A C 1
ATOM 1363 O O . GLY A 1 170 ? 4.551 3.774 -10.413 1.00 92.81 170 GLY A O 1
ATOM 1364 N N . ASP A 1 171 ? 4.004 5.199 -8.757 1.00 91.88 171 ASP A N 1
ATOM 1365 C CA . ASP A 1 171 ? 4.410 6.414 -9.470 1.00 91.88 171 ASP A CA 1
ATOM 1366 C C . ASP A 1 171 ? 5.886 6.323 -9.906 1.00 91.88 171 ASP A C 1
ATOM 1368 O O . ASP A 1 171 ? 6.787 6.135 -9.083 1.00 91.88 171 ASP A O 1
ATOM 1372 N N . ILE A 1 172 ? 6.136 6.478 -11.208 1.00 90.88 172 ILE A N 1
ATOM 1373 C CA . ILE A 1 172 ? 7.490 6.498 -11.767 1.00 90.88 172 ILE A CA 1
ATOM 1374 C C . ILE A 1 172 ? 8.146 7.826 -11.382 1.00 90.88 172 ILE A C 1
ATOM 1376 O O . ILE A 1 172 ? 7.695 8.889 -11.802 1.00 90.88 172 ILE A O 1
ATOM 138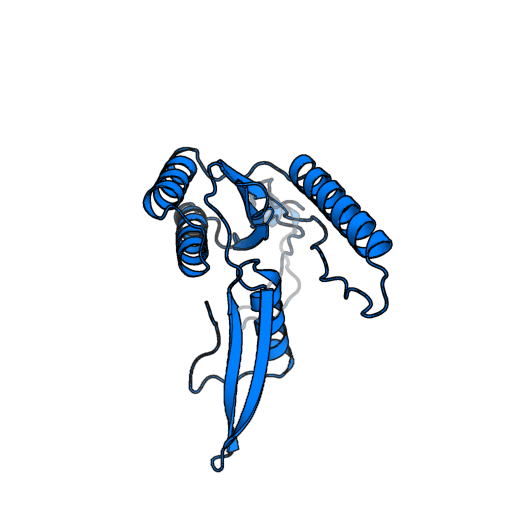0 N N . THR A 1 173 ? 9.211 7.770 -10.583 1.00 91.19 173 THR A N 1
ATOM 1381 C CA . THR A 1 173 ? 9.969 8.959 -10.156 1.00 91.19 173 THR A CA 1
ATOM 1382 C C . THR A 1 173 ? 11.180 9.253 -11.033 1.00 91.19 173 THR A C 1
ATOM 1384 O O . THR A 1 173 ? 11.641 10.391 -11.055 1.00 91.19 173 THR A O 1
ATOM 1387 N N . GLN A 1 174 ? 11.711 8.239 -11.718 1.00 90.00 174 GLN A N 1
ATOM 1388 C CA . GLN A 1 174 ? 12.902 8.344 -12.555 1.00 90.00 174 GLN A CA 1
ATOM 1389 C C . GLN A 1 174 ? 12.929 7.219 -13.594 1.00 90.00 174 GLN A C 1
ATOM 1391 O O . GLN A 1 174 ? 12.664 6.063 -13.256 1.00 90.00 174 GLN A O 1
ATOM 1396 N N . THR A 1 175 ? 13.350 7.540 -14.820 1.00 89.88 175 THR A N 1
ATOM 1397 C CA . THR A 1 175 ? 13.637 6.548 -15.865 1.00 89.88 175 THR A CA 1
ATOM 1398 C C . THR A 1 175 ? 15.105 6.597 -16.284 1.00 89.88 175 THR A C 1
ATOM 1400 O O . THR A 1 175 ? 15.593 7.607 -16.790 1.00 89.88 175 THR A O 1
ATOM 1403 N N . ASN A 1 176 ? 15.809 5.470 -16.146 1.00 89.75 176 ASN A N 1
ATOM 1404 C CA . ASN A 1 176 ? 17.212 5.336 -16.542 1.00 89.75 176 ASN A CA 1
ATOM 1405 C C . ASN A 1 176 ? 17.361 4.357 -17.709 1.00 89.75 176 ASN A C 1
ATOM 1407 O O . ASN A 1 176 ? 16.789 3.270 -17.696 1.00 89.75 176 ASN A O 1
ATOM 1411 N N . ILE A 1 177 ? 18.160 4.739 -18.706 1.00 90.19 177 ILE A N 1
ATOM 1412 C CA . ILE A 1 177 ? 18.505 3.889 -19.849 1.00 90.19 177 ILE A CA 1
ATOM 1413 C C . ILE A 1 177 ? 19.953 3.444 -19.669 1.00 90.19 177 ILE A C 1
ATOM 1415 O O . ILE A 1 177 ? 20.853 4.280 -19.601 1.00 90.19 177 ILE A O 1
ATOM 1419 N N . GLN A 1 178 ? 20.166 2.132 -19.593 1.00 91.62 178 GLN A N 1
ATOM 1420 C CA . GLN A 1 178 ? 21.481 1.522 -19.440 1.00 91.62 178 GLN A CA 1
ATOM 1421 C C . GLN A 1 178 ? 21.741 0.571 -20.606 1.00 91.62 178 GLN A C 1
ATOM 1423 O O . GLN A 1 178 ? 20.891 -0.252 -20.941 1.00 91.62 178 GLN A O 1
ATOM 1428 N N . PHE A 1 179 ? 22.914 0.692 -21.225 1.00 94.00 179 PHE A N 1
ATOM 1429 C CA . PHE A 1 179 ? 23.338 -0.195 -22.300 1.00 94.00 179 PHE A CA 1
ATOM 1430 C C . PHE A 1 179 ? 24.180 -1.327 -21.722 1.00 94.00 179 PHE A C 1
ATOM 1432 O O . PHE A 1 179 ? 25.082 -1.084 -20.918 1.00 94.00 179 PHE A O 1
ATOM 1439 N N . LEU A 1 180 ? 23.870 -2.553 -22.138 1.00 94.88 180 LEU A N 1
ATOM 1440 C CA . LEU A 1 180 ? 24.581 -3.758 -21.730 1.00 94.88 180 LEU A CA 1
ATOM 1441 C C . LEU A 1 180 ? 25.181 -4.447 -22.958 1.00 94.88 180 LEU A C 1
ATOM 1443 O O . LEU A 1 180 ? 24.562 -4.471 -24.026 1.00 94.88 180 LEU A O 1
ATOM 1447 N N . ASP A 1 181 ? 26.376 -5.013 -22.811 1.00 94.25 181 ASP A N 1
ATOM 1448 C CA . ASP A 1 181 ? 26.944 -5.918 -23.808 1.00 94.25 181 ASP A CA 1
ATOM 1449 C C . ASP A 1 181 ? 26.264 -7.305 -23.761 1.00 94.25 181 ASP A C 1
ATOM 1451 O O . ASP A 1 181 ? 25.385 -7.580 -22.941 1.00 94.25 181 ASP A O 1
ATOM 1455 N N . LYS A 1 182 ? 26.678 -8.222 -24.646 1.00 95.75 182 LYS A N 1
ATOM 1456 C CA . LYS A 1 182 ? 26.128 -9.592 -24.691 1.00 95.75 182 LYS A CA 1
ATOM 1457 C C . LYS A 1 182 ? 26.434 -10.427 -23.441 1.00 95.75 182 LYS A C 1
ATOM 1459 O O . LYS A 1 182 ? 25.814 -11.470 -23.258 1.00 95.75 182 LYS A O 1
ATOM 1464 N N . LEU A 1 183 ? 27.399 -10.005 -22.630 1.00 95.31 183 LEU A N 1
ATOM 1465 C CA . LEU A 1 183 ? 27.790 -10.648 -21.378 1.00 95.31 183 LEU A CA 1
ATOM 1466 C C . LEU A 1 183 ? 27.098 -10.002 -20.163 1.00 95.31 183 LEU A C 1
ATOM 1468 O O . LEU A 1 183 ? 27.271 -10.484 -19.048 1.00 95.31 183 LEU A O 1
ATOM 1472 N N . GLY A 1 184 ? 26.295 -8.952 -20.369 1.00 94.12 184 GLY A N 1
ATOM 1473 C CA . GLY A 1 184 ? 25.587 -8.226 -19.317 1.00 94.12 184 GLY A CA 1
ATOM 1474 C C . GLY A 1 184 ? 26.407 -7.117 -18.650 1.00 94.12 184 GLY A C 1
ATOM 1475 O O . GLY A 1 184 ? 25.963 -6.576 -17.639 1.00 94.12 184 GLY A O 1
ATOM 1476 N N . ASN A 1 185 ? 27.577 -6.755 -19.185 1.00 95.44 185 ASN A N 1
ATOM 1477 C CA . ASN A 1 185 ? 28.380 -5.659 -18.645 1.00 95.44 185 ASN A CA 1
ATOM 1478 C C . ASN A 1 185 ? 27.846 -4.309 -19.114 1.00 95.44 185 ASN A C 1
ATOM 1480 O O . ASN A 1 185 ? 27.437 -4.156 -20.263 1.00 95.44 185 ASN A O 1
ATOM 1484 N N . VAL A 1 186 ? 27.919 -3.311 -18.235 1.00 95.19 186 VAL A N 1
ATOM 1485 C CA . VAL A 1 186 ? 27.528 -1.933 -18.545 1.00 95.19 186 VAL A CA 1
ATOM 1486 C C . VAL A 1 186 ? 28.526 -1.319 -19.519 1.00 95.19 186 VAL A C 1
ATOM 1488 O O . VAL A 1 186 ? 29.725 -1.293 -19.245 1.00 95.19 186 VAL A O 1
ATOM 1491 N N . ILE A 1 187 ? 28.022 -0.794 -20.633 1.00 94.38 187 ILE A N 1
ATOM 1492 C CA . ILE A 1 187 ? 28.822 -0.145 -21.674 1.00 94.38 187 ILE A CA 1
ATOM 1493 C C . ILE A 1 187 ? 28.246 1.220 -22.047 1.00 94.38 187 ILE A C 1
ATOM 1495 O O . ILE A 1 187 ? 27.093 1.538 -21.747 1.00 94.38 187 ILE A O 1
ATOM 1499 N N . GLU A 1 188 ? 29.044 2.023 -22.743 1.00 89.31 188 GLU A N 1
ATOM 1500 C CA . GLU A 1 188 ? 28.546 3.225 -23.400 1.00 89.31 188 GLU A CA 1
ATOM 1501 C C . GLU A 1 188 ? 27.751 2.841 -24.656 1.00 89.31 188 GLU A C 1
ATOM 1503 O O . GLU A 1 188 ? 28.196 2.052 -25.493 1.00 89.31 188 GLU A O 1
ATOM 1508 N N . GLY A 1 189 ? 26.532 3.365 -24.770 1.00 86.25 189 GLY A N 1
ATOM 1509 C CA . GLY A 1 189 ? 25.669 3.097 -25.911 1.00 86.25 189 GLY A CA 1
ATOM 1510 C C . GLY A 1 189 ? 25.997 3.993 -27.095 1.00 86.25 189 GLY A C 1
ATOM 1511 O O . GLY A 1 189 ? 25.945 5.212 -26.985 1.00 86.25 189 GLY A O 1
ATOM 1512 N N . ASN A 1 190 ? 26.205 3.396 -28.267 1.00 89.94 190 ASN A N 1
ATOM 1513 C CA . ASN A 1 190 ? 26.388 4.151 -29.515 1.00 89.94 190 ASN A CA 1
ATOM 1514 C C . ASN A 1 190 ? 25.078 4.767 -30.051 1.00 89.94 190 ASN A C 1
ATOM 1516 O O . ASN A 1 190 ? 25.097 5.581 -30.973 1.00 89.94 190 ASN A O 1
ATOM 1520 N N . THR A 1 191 ? 23.921 4.359 -29.514 1.00 91.19 191 THR A N 1
ATOM 1521 C CA . THR A 1 191 ? 22.613 4.909 -29.894 1.00 91.19 191 THR A CA 1
ATOM 1522 C C . THR A 1 191 ? 22.299 6.135 -29.050 1.00 91.19 191 THR A C 1
ATOM 1524 O O . THR A 1 191 ? 22.375 6.088 -27.824 1.00 91.19 191 THR A O 1
ATOM 1527 N N . GLN A 1 192 ? 21.866 7.219 -29.696 1.00 88.50 192 GLN A N 1
ATOM 1528 C CA . GLN A 1 192 ? 21.419 8.409 -28.978 1.00 88.50 192 GLN A CA 1
ATOM 1529 C C . GLN A 1 192 ? 20.231 8.075 -28.069 1.00 88.50 192 GLN A C 1
ATOM 1531 O O . GLN A 1 192 ? 19.231 7.513 -28.517 1.00 88.50 192 GLN A O 1
ATOM 1536 N N . VAL A 1 193 ? 20.298 8.504 -26.808 1.00 86.94 193 VAL A N 1
ATOM 1537 C CA . VAL A 1 193 ? 19.246 8.279 -25.800 1.00 86.94 193 VAL A CA 1
ATOM 1538 C C . VAL A 1 193 ? 17.868 8.752 -26.287 1.00 86.94 193 VAL A C 1
ATOM 1540 O O . VAL A 1 193 ? 16.855 8.121 -25.992 1.00 86.94 193 VAL A O 1
ATOM 1543 N N . ALA A 1 194 ? 17.816 9.815 -27.095 1.00 88.50 194 ALA A N 1
ATOM 1544 C CA . ALA A 1 194 ? 16.582 10.332 -27.687 1.00 88.50 194 ALA A CA 1
ATOM 1545 C C . ALA A 1 194 ? 15.856 9.315 -28.592 1.00 88.50 194 ALA A C 1
ATOM 1547 O O . ALA A 1 194 ? 14.626 9.284 -28.615 1.00 88.50 194 ALA A O 1
ATOM 1548 N N . VAL A 1 195 ? 16.601 8.459 -29.300 1.00 92.62 195 VAL A N 1
ATOM 1549 C CA . VAL A 1 195 ? 16.037 7.412 -30.169 1.00 92.62 195 VAL A CA 1
ATOM 1550 C C . VAL A 1 195 ? 15.371 6.315 -29.343 1.00 92.62 195 VAL A C 1
ATOM 1552 O O . VAL A 1 195 ? 14.359 5.775 -29.762 1.00 92.62 195 VAL A O 1
ATOM 1555 N N . VAL A 1 196 ? 15.892 6.015 -28.154 1.00 90.50 196 VAL A N 1
ATOM 1556 C CA . VAL A 1 196 ? 15.254 5.065 -27.233 1.00 90.50 196 VAL A CA 1
ATOM 1557 C C . VAL A 1 196 ? 14.040 5.712 -26.562 1.00 90.50 196 VAL A C 1
ATOM 1559 O O . VAL A 1 196 ? 12.966 5.120 -26.509 1.00 90.50 196 VAL A O 1
ATOM 1562 N N . ARG A 1 197 ? 14.180 6.958 -26.091 1.00 89.50 197 ARG A N 1
ATOM 1563 C CA . ARG A 1 197 ? 13.106 7.677 -25.387 1.00 89.50 197 ARG A CA 1
ATOM 1564 C C . ARG A 1 197 ? 11.853 7.876 -26.235 1.00 89.50 197 ARG A C 1
ATOM 1566 O O . ARG A 1 197 ? 10.760 7.768 -25.692 1.00 89.50 197 ARG A O 1
ATOM 1573 N N . ARG A 1 198 ? 11.978 8.129 -27.544 1.00 91.00 198 ARG A N 1
ATOM 1574 C CA . ARG A 1 198 ? 10.802 8.333 -28.414 1.00 91.00 198 ARG A CA 1
ATOM 1575 C C . ARG A 1 198 ? 9.894 7.101 -28.525 1.00 91.00 198 ARG A C 1
ATOM 1577 O O . ARG A 1 198 ? 8.716 7.267 -28.812 1.00 91.00 198 ARG A O 1
ATOM 1584 N N . GLU A 1 199 ? 10.436 5.905 -28.294 1.00 92.94 199 GLU A N 1
ATOM 1585 C CA . GLU A 1 199 ? 9.679 4.647 -28.317 1.00 92.94 199 GLU A CA 1
ATOM 1586 C C . GLU A 1 199 ? 9.010 4.356 -26.964 1.00 92.94 199 GLU A C 1
ATOM 1588 O O . GLU A 1 199 ? 8.139 3.494 -26.865 1.00 92.94 199 GLU A O 1
ATOM 1593 N N . MET A 1 200 ? 9.403 5.067 -25.900 1.00 90.00 200 MET A N 1
ATOM 1594 C CA . MET A 1 200 ? 8.801 4.910 -24.581 1.00 90.00 200 MET A CA 1
ATOM 1595 C C . MET A 1 200 ? 7.493 5.705 -24.471 1.00 90.00 200 MET A C 1
ATOM 1597 O O . MET A 1 200 ? 7.400 6.818 -25.002 1.00 90.00 200 MET A O 1
ATOM 1601 N N . PRO A 1 201 ? 6.497 5.205 -23.713 1.00 88.19 201 PRO A N 1
ATOM 1602 C CA . PRO A 1 201 ? 5.299 5.969 -23.385 1.00 88.19 201 PRO A CA 1
ATOM 1603 C C . PRO A 1 201 ? 5.665 7.312 -22.756 1.00 88.19 201 PRO A C 1
ATOM 1605 O O . PRO A 1 201 ? 6.567 7.381 -21.923 1.00 88.19 201 PRO A O 1
ATOM 1608 N N . LYS A 1 202 ? 4.942 8.382 -23.103 1.00 82.81 202 LYS A N 1
ATOM 1609 C CA . LYS A 1 202 ? 5.212 9.739 -22.587 1.00 82.81 202 LYS A CA 1
ATOM 1610 C C . LYS A 1 202 ? 5.205 9.808 -21.057 1.00 82.81 202 LYS A C 1
ATOM 1612 O O . LYS A 1 202 ? 5.914 10.617 -20.473 1.00 82.81 202 LYS A O 1
ATOM 1617 N N . GLN A 1 203 ? 4.430 8.937 -20.413 1.00 78.25 203 GLN A N 1
ATOM 1618 C CA . GLN A 1 203 ? 4.349 8.800 -18.960 1.00 78.25 203 GLN A CA 1
ATOM 1619 C C . GLN A 1 203 ? 5.647 8.281 -18.322 1.00 78.25 203 GLN A C 1
ATOM 1621 O O . GLN A 1 203 ? 5.762 8.306 -17.108 1.00 78.25 203 GLN A O 1
ATOM 1626 N N . ALA A 1 204 ? 6.615 7.801 -19.103 1.00 76.25 204 ALA A N 1
ATOM 1627 C CA . ALA A 1 204 ? 7.903 7.314 -18.615 1.00 76.25 204 ALA A CA 1
ATOM 1628 C C . ALA A 1 204 ? 9.056 8.303 -18.877 1.00 76.25 204 ALA A C 1
ATOM 1630 O O . ALA A 1 204 ? 10.215 7.945 -18.697 1.00 76.25 204 ALA A O 1
ATOM 1631 N N . TRP A 1 205 ? 8.778 9.533 -19.325 1.00 70.94 205 TRP A N 1
ATOM 1632 C CA . TRP A 1 205 ? 9.807 10.505 -19.738 1.00 70.94 205 TRP A CA 1
ATOM 1633 C C . TRP A 1 205 ? 10.379 11.357 -18.581 1.00 70.94 205 TRP A C 1
ATOM 1635 O O . TRP A 1 205 ? 10.981 12.396 -18.851 1.00 70.94 205 TRP A O 1
ATOM 1645 N N . PHE A 1 206 ? 10.180 10.936 -17.326 1.00 61.97 206 PHE A N 1
ATOM 1646 C CA . PHE A 1 206 ? 10.644 11.631 -16.117 1.00 61.97 206 PHE A CA 1
ATOM 1647 C C . PHE A 1 206 ? 12.167 11.591 -15.938 1.00 61.97 206 PHE A C 1
ATOM 1649 O O . PHE A 1 206 ? 12.769 10.505 -16.128 1.00 61.97 206 PHE A O 1
#

Radius of gyration: 21.59 Å; chains: 1; bounding box: 50×44×61 Å

InterPro domains:
  IPR039910 Surface antigen D15-like [PTHR12815] (1-203)
  IPR057354 Toc75-like, POTRA domain [PF25282] (1-51)
  IPR057355 Toc75-like, second POTRA domain [PF25280] (60-171)

Organism: Carya illinoinensis (NCBI:txid32201)

Foldseek 3Di:
DDPDDPPDDDDPVRVVVSQVQVCFAAQFPDWDWDWDQDPVRDIDIDIDTHGDWFAQAQAEAEFECAPPDRDDPDDDDPPDDPVRVVVVVVVVVVVVVVSRVPTDHDPDDVVLRVVLSVLSVVVRIDHSVSVVVNQVSRVVVLVVVPLPVKHFRYWDPRHVSYTYTYMHSDQAPADDDFDADPVRDTDDDPDDPVVVVVPDDPSHND

pLDDT: mean 88.29, std 8.51, range [57.09, 98.06]